Protein AF-A0A919K833-F1 (afdb_monomer_lite)

Structure (mmCIF, N/CA/C/O backbone):
data_AF-A0A919K833-F1
#
_entry.id   AF-A0A919K833-F1
#
loop_
_atom_site.group_PDB
_atom_site.id
_atom_site.type_symbol
_atom_site.label_atom_id
_atom_site.label_alt_id
_atom_site.label_comp_id
_atom_site.label_asym_id
_atom_site.label_entity_id
_atom_site.label_seq_id
_atom_site.pdbx_PDB_ins_code
_atom_site.Cartn_x
_atom_site.Cartn_y
_atom_site.Cartn_z
_atom_site.occupancy
_atom_site.B_iso_or_equiv
_atom_site.auth_seq_id
_atom_site.auth_comp_id
_atom_site.auth_asym_id
_atom_site.auth_atom_id
_atom_site.pdbx_PDB_model_num
ATOM 1 N N . MET A 1 1 ? 24.416 24.584 31.627 1.00 38.19 1 MET A N 1
ATOM 2 C CA . MET A 1 1 ? 24.025 23.591 30.614 1.00 38.19 1 MET A CA 1
ATOM 3 C C . MET A 1 1 ? 23.509 22.408 31.411 1.00 38.19 1 MET A C 1
ATOM 5 O O . MET A 1 1 ? 24.307 21.794 32.102 1.00 38.19 1 MET A O 1
ATOM 9 N N . TYR A 1 2 ? 22.188 22.259 31.513 1.00 37.91 2 TYR A N 1
ATOM 10 C CA . TYR A 1 2 ? 21.591 21.078 32.143 1.00 37.91 2 TYR A CA 1
ATOM 11 C C . TYR A 1 2 ? 21.588 19.979 31.085 1.00 37.91 2 TYR A C 1
ATOM 13 O O . TYR A 1 2 ? 21.189 20.254 29.955 1.00 37.91 2 TYR A O 1
ATOM 21 N N . ASP A 1 3 ? 22.071 18.793 31.435 1.00 44.12 3 ASP A N 1
ATOM 22 C CA . ASP A 1 3 ? 22.009 17.627 30.562 1.00 44.12 3 ASP A CA 1
ATOM 23 C C . ASP A 1 3 ? 20.544 17.162 30.475 1.00 44.12 3 ASP A C 1
ATOM 25 O O . ASP A 1 3 ? 19.846 17.072 31.492 1.00 44.12 3 ASP A O 1
ATOM 29 N N . PHE A 1 4 ? 20.046 16.916 29.261 1.00 47.94 4 PHE A N 1
ATOM 30 C CA . PHE A 1 4 ? 18.661 16.493 29.024 1.00 47.94 4 PHE A CA 1
ATOM 31 C C . PHE A 1 4 ? 18.322 15.159 29.707 1.00 47.94 4 PHE A C 1
ATOM 33 O O . PHE A 1 4 ? 17.145 14.882 29.948 1.00 47.94 4 PHE A O 1
ATOM 40 N N . ILE A 1 5 ? 19.333 14.366 30.074 1.00 48.03 5 ILE A N 1
ATOM 41 C CA . ILE A 1 5 ? 19.187 13.111 30.825 1.00 48.03 5 ILE A CA 1
ATOM 42 C C . ILE A 1 5 ? 18.578 13.349 32.228 1.00 48.03 5 ILE A C 1
ATOM 44 O O . ILE A 1 5 ? 17.865 12.489 32.758 1.00 48.03 5 ILE A O 1
ATOM 48 N N . ASP A 1 6 ? 18.770 14.540 32.803 1.00 47.09 6 ASP A N 1
ATOM 49 C CA . ASP A 1 6 ? 18.279 14.899 34.142 1.00 47.09 6 ASP A CA 1
ATOM 50 C C . ASP A 1 6 ? 16.904 15.602 34.135 1.00 47.09 6 ASP A C 1
ATOM 52 O O . ASP A 1 6 ? 16.300 15.845 35.190 1.00 47.09 6 ASP A O 1
ATOM 56 N N . GLY A 1 7 ? 16.375 15.922 32.949 1.00 54.44 7 GLY A N 1
ATOM 57 C CA . GLY A 1 7 ? 15.096 16.609 32.788 1.00 54.44 7 GLY A CA 1
ATOM 58 C C . GLY A 1 7 ? 13.882 15.712 33.081 1.00 54.44 7 GLY A C 1
ATOM 59 O O . GLY A 1 7 ? 13.899 14.504 32.864 1.00 54.44 7 GLY A O 1
ATOM 60 N N . HIS A 1 8 ? 12.797 16.292 33.596 1.00 54.41 8 HIS A N 1
ATOM 61 C CA . HIS A 1 8 ? 11.538 15.595 33.883 1.00 54.41 8 HIS A CA 1
ATOM 62 C C . HIS A 1 8 ? 10.349 16.558 33.762 1.00 54.41 8 HIS A C 1
ATOM 64 O O . HIS A 1 8 ? 10.527 17.777 33.780 1.00 54.41 8 HIS A O 1
ATOM 70 N N . LYS A 1 9 ? 9.127 16.020 33.642 1.00 47.94 9 LYS A N 1
ATOM 71 C CA . LYS A 1 9 ? 7.898 16.786 33.357 1.00 47.94 9 LYS A CA 1
ATOM 72 C C . LYS A 1 9 ? 7.621 17.958 34.309 1.00 47.94 9 LYS A C 1
ATOM 74 O O . LYS A 1 9 ? 7.001 18.942 33.905 1.00 47.94 9 LYS A O 1
ATOM 79 N N . ASP A 1 10 ? 8.107 17.877 35.546 1.00 55.50 10 ASP A N 1
ATOM 80 C CA . ASP A 1 10 ? 7.917 18.915 36.567 1.00 55.50 10 ASP A CA 1
ATOM 81 C C . ASP A 1 10 ? 8.810 20.149 36.319 1.00 55.50 10 ASP A C 1
ATOM 83 O O . ASP A 1 10 ? 8.545 21.233 36.834 1.00 55.50 10 ASP A O 1
ATOM 87 N N . LEU A 1 11 ? 9.809 20.034 35.433 1.00 58.75 11 LEU A N 1
ATOM 88 C CA . LEU A 1 11 ? 10.688 21.124 34.995 1.00 58.75 11 LEU A CA 1
ATOM 89 C C . LEU A 1 11 ? 10.116 21.929 33.812 1.00 58.75 11 LEU A C 1
ATOM 91 O O . LEU A 1 11 ? 10.854 22.661 33.151 1.00 58.75 11 LEU A O 1
ATOM 95 N N . LYS A 1 12 ? 8.801 21.860 33.550 1.00 52.50 12 LYS A N 1
ATOM 96 C CA . LYS A 1 12 ? 8.117 22.630 32.486 1.00 52.50 12 LYS A CA 1
ATOM 97 C C . LYS A 1 12 ? 8.400 24.133 32.518 1.00 52.50 12 LYS A C 1
ATOM 99 O O . LYS A 1 12 ? 8.458 24.752 31.459 1.00 52.50 12 LYS A O 1
ATOM 104 N N . GLY A 1 13 ? 8.581 24.710 33.707 1.00 51.81 13 GLY A N 1
ATOM 105 C CA . GLY A 1 13 ? 8.915 26.129 33.866 1.00 51.81 13 GLY A CA 1
ATOM 106 C C . GLY A 1 13 ? 10.334 26.494 33.412 1.00 51.81 13 GLY A C 1
ATOM 107 O O . GLY A 1 13 ? 10.583 27.654 33.106 1.00 51.81 13 GLY A O 1
ATOM 108 N N . LEU A 1 14 ? 11.244 25.516 33.344 1.00 56.50 14 LEU A N 1
ATOM 109 C CA . LEU A 1 14 ? 12.660 25.710 33.019 1.00 56.50 14 LEU A CA 1
ATOM 110 C C . LEU A 1 14 ? 13.014 25.215 31.605 1.00 56.50 14 LEU A C 1
ATOM 112 O O . LEU A 1 14 ? 13.749 25.885 30.891 1.00 56.50 14 LEU A O 1
ATOM 116 N N . LEU A 1 15 ? 12.474 24.063 31.193 1.00 52.53 15 LEU A N 1
ATOM 117 C CA . LEU A 1 15 ? 12.744 23.420 29.895 1.00 52.53 15 LEU A CA 1
ATOM 118 C C . LEU A 1 15 ? 11.702 23.775 28.817 1.00 52.53 15 LEU A C 1
ATOM 120 O O . LEU A 1 15 ? 11.816 23.370 27.660 1.00 52.53 15 LEU A O 1
ATOM 124 N N . GLY A 1 16 ? 10.644 24.496 29.196 1.00 61.09 16 GLY A N 1
ATOM 125 C CA . GLY A 1 16 ? 9.470 24.706 28.357 1.00 61.09 16 GLY A CA 1
ATOM 126 C C . GLY A 1 16 ? 8.640 23.429 28.167 1.00 61.09 16 GLY A C 1
ATOM 127 O O . GLY A 1 16 ? 9.069 22.309 28.445 1.00 61.09 16 GLY A O 1
ATOM 128 N N . GLY A 1 17 ? 7.411 23.585 27.663 1.00 53.69 17 GLY A N 1
ATOM 129 C CA . GLY A 1 17 ? 6.477 22.463 27.482 1.00 53.69 17 GLY A CA 1
ATOM 130 C C . GLY A 1 17 ? 6.986 21.350 26.556 1.00 53.69 17 GLY A C 1
ATOM 131 O O . GLY A 1 17 ? 6.626 20.194 26.747 1.00 53.69 17 GLY A O 1
ATOM 132 N N . LYS A 1 18 ? 7.838 21.691 25.580 1.00 53.59 18 LYS A N 1
ATOM 133 C CA . LYS A 1 18 ? 8.425 20.742 24.620 1.00 53.59 18 LYS A CA 1
ATOM 134 C C . LYS A 1 18 ? 9.687 20.069 25.171 1.00 53.59 18 LYS A C 1
ATOM 136 O O . LYS A 1 18 ? 9.792 18.854 25.056 1.00 53.59 18 LYS A O 1
ATOM 141 N N . GLY A 1 19 ? 10.576 20.818 25.832 1.00 53.19 19 GLY A N 1
ATOM 142 C CA . GLY A 1 19 ? 11.793 20.267 26.436 1.00 53.19 19 GLY A CA 1
ATOM 143 C C . GLY A 1 19 ? 11.508 19.346 27.625 1.00 53.19 19 GLY A C 1
ATOM 144 O O . GLY A 1 19 ? 12.177 18.332 27.792 1.00 53.19 19 GLY A O 1
ATOM 145 N N . ALA A 1 20 ? 10.453 19.623 28.399 1.00 57.22 20 ALA A N 1
ATOM 146 C CA . ALA A 1 20 ? 10.030 18.747 29.492 1.00 57.22 20 ALA A CA 1
ATOM 147 C C . ALA A 1 20 ? 9.476 17.395 28.997 1.00 57.22 20 ALA A C 1
ATOM 149 O O . ALA A 1 20 ? 9.795 16.363 29.581 1.00 57.22 20 ALA A O 1
ATOM 150 N N . ASN A 1 21 ? 8.705 17.394 27.901 1.00 56.25 21 ASN A N 1
ATOM 151 C CA . ASN A 1 21 ? 8.229 16.157 27.269 1.00 56.25 21 ASN A CA 1
ATOM 152 C C . ASN A 1 21 ? 9.386 15.375 26.625 1.00 56.25 21 ASN A C 1
ATOM 154 O O . ASN A 1 21 ? 9.427 14.154 26.705 1.00 56.25 21 ASN A O 1
ATOM 158 N N . LEU A 1 22 ? 10.339 16.076 26.006 1.00 58.69 22 LEU A N 1
ATOM 159 C CA . LEU A 1 22 ? 11.500 15.466 25.359 1.00 58.69 22 LEU A CA 1
ATOM 160 C C . LEU A 1 22 ? 12.427 14.779 26.374 1.00 58.69 22 LEU A C 1
ATOM 162 O O . LEU A 1 22 ? 12.845 13.650 26.147 1.00 58.69 22 LEU A O 1
ATOM 166 N N . ALA A 1 23 ? 12.669 15.407 27.526 1.00 56.19 23 ALA A N 1
ATOM 167 C CA . ALA A 1 23 ? 13.440 14.802 28.610 1.00 56.19 23 ALA A CA 1
ATOM 168 C C . ALA A 1 23 ? 12.735 13.587 29.246 1.00 56.19 23 ALA A C 1
ATOM 170 O O . ALA A 1 23 ? 13.380 12.611 29.627 1.00 56.19 23 ALA A O 1
ATOM 171 N N . GLU A 1 24 ? 11.400 13.613 29.316 1.00 57.38 24 GLU A N 1
ATOM 172 C CA . GLU A 1 24 ? 10.598 12.474 29.772 1.00 57.38 24 GLU A CA 1
ATOM 173 C C . GLU A 1 24 ? 10.715 11.281 28.806 1.00 57.38 24 GLU A C 1
ATOM 175 O O . GLU A 1 24 ? 10.934 10.158 29.257 1.00 57.38 24 GLU A O 1
ATOM 180 N N . MET A 1 25 ? 10.701 11.529 27.490 1.00 57.72 25 MET A N 1
ATOM 181 C CA . MET A 1 25 ? 10.927 10.498 26.467 1.00 57.72 25 MET A CA 1
ATOM 182 C C . MET A 1 25 ? 12.334 9.883 26.560 1.00 57.72 25 MET A C 1
ATOM 184 O O . MET A 1 25 ? 12.467 8.659 26.532 1.00 57.72 25 MET A O 1
ATOM 188 N N . THR A 1 26 ? 13.375 10.702 26.745 1.00 55.94 26 THR A N 1
ATOM 189 C CA . THR A 1 26 ? 14.757 10.221 26.930 1.00 55.94 26 THR A CA 1
ATOM 190 C C . THR A 1 26 ? 14.889 9.355 28.189 1.00 55.94 26 THR A C 1
ATOM 192 O O . THR A 1 26 ? 15.519 8.297 28.158 1.00 55.94 26 THR A O 1
ATOM 195 N N . ARG A 1 27 ? 14.227 9.732 29.294 1.00 52.84 27 ARG A N 1
ATOM 196 C CA . ARG A 1 27 ? 14.172 8.926 30.530 1.00 52.84 27 ARG A CA 1
ATOM 197 C C . ARG A 1 27 ? 13.419 7.604 30.379 1.00 52.84 27 ARG A C 1
ATOM 199 O O . ARG A 1 27 ? 13.725 6.657 31.100 1.00 52.84 27 ARG A O 1
ATOM 206 N N . MET A 1 28 ? 12.463 7.524 29.457 1.00 50.41 28 MET A N 1
ATOM 207 C CA . MET A 1 28 ? 11.714 6.300 29.143 1.00 50.41 28 MET A CA 1
ATOM 208 C C . MET A 1 28 ? 12.511 5.310 28.274 1.00 50.41 28 MET A C 1
ATOM 210 O O . MET A 1 28 ? 11.989 4.265 27.890 1.00 50.41 28 MET A O 1
ATOM 214 N N . GLY A 1 29 ? 13.787 5.595 27.981 1.00 46.31 29 GLY A N 1
ATOM 215 C CA . GLY A 1 29 ? 14.649 4.719 27.186 1.00 46.31 29 GLY A CA 1
ATOM 216 C C . GLY A 1 29 ? 14.376 4.794 25.682 1.00 46.31 29 GLY A C 1
ATOM 217 O O . GLY A 1 29 ? 14.851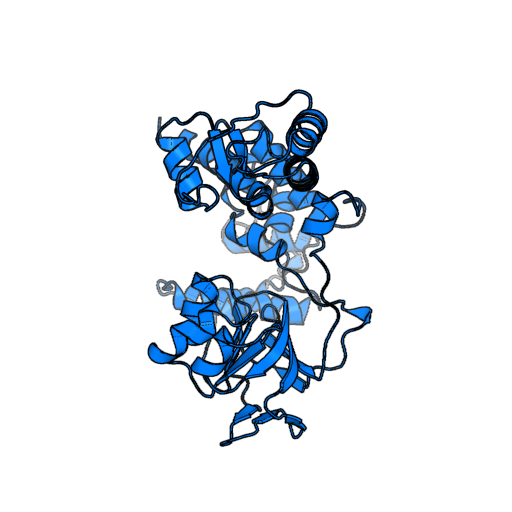 3.941 24.929 1.00 46.31 29 GLY A O 1
ATOM 218 N N . LEU A 1 30 ? 13.622 5.803 25.234 1.00 53.06 30 LEU A N 1
ATOM 219 C CA . LEU A 1 30 ? 13.527 6.146 23.823 1.00 53.06 30 LEU A CA 1
ATOM 220 C C . LEU A 1 30 ? 14.818 6.883 23.447 1.00 53.06 30 LEU A C 1
ATOM 222 O O . LEU A 1 30 ? 15.035 8.020 23.859 1.00 53.06 30 LEU A O 1
ATOM 226 N N . ASP A 1 31 ? 15.678 6.208 22.684 1.00 62.72 31 ASP A N 1
ATOM 227 C CA . ASP A 1 31 ? 16.942 6.733 22.152 1.00 62.72 31 ASP A CA 1
ATOM 228 C C . ASP A 1 31 ? 16.664 7.811 21.087 1.00 62.72 31 ASP A C 1
ATOM 230 O O . ASP A 1 31 ? 16.673 7.565 19.879 1.00 62.72 31 ASP A O 1
ATOM 234 N N . VAL A 1 32 ? 16.264 8.995 21.551 1.00 63.94 32 VAL A N 1
ATOM 235 C CA . VAL A 1 32 ? 15.864 10.130 20.721 1.00 63.94 32 VAL A CA 1
ATOM 236 C C . VAL A 1 32 ? 16.973 11.179 20.782 1.00 63.94 32 VAL A C 1
ATOM 238 O O . VAL A 1 32 ? 17.230 11.718 21.859 1.00 63.94 32 VAL A O 1
ATOM 241 N N . PRO A 1 33 ? 17.603 11.537 19.645 1.00 69.81 33 PRO A N 1
ATOM 242 C CA . PRO A 1 33 ? 18.664 12.541 19.603 1.00 69.81 33 PRO A CA 1
ATOM 243 C C . PRO A 1 33 ? 18.083 13.962 19.689 1.00 69.81 33 PRO A C 1
ATOM 245 O O . PRO A 1 33 ? 18.084 14.725 18.723 1.00 69.81 33 PRO A O 1
ATOM 248 N N . ALA A 1 34 ? 17.564 14.293 20.871 1.00 66.38 34 ALA A N 1
ATOM 249 C CA . ALA A 1 34 ? 16.873 15.529 21.222 1.00 66.38 34 ALA A CA 1
ATOM 250 C C . ALA A 1 34 ? 17.629 16.787 20.772 1.00 66.38 34 ALA A C 1
ATOM 252 O O . ALA A 1 34 ? 17.102 17.591 20.003 1.00 66.38 34 ALA A O 1
ATOM 253 N N . GLU A 1 35 ? 18.890 16.913 21.183 1.00 69.06 35 GLU A N 1
ATOM 254 C CA . GLU A 1 35 ? 19.728 18.076 20.874 1.00 69.06 35 GLU A CA 1
ATOM 255 C C . GLU A 1 35 ? 19.974 18.229 19.369 1.00 69.06 35 GLU A C 1
ATOM 257 O O . GLU A 1 35 ? 19.952 19.336 18.832 1.00 69.06 35 GLU A O 1
ATOM 262 N N . ALA A 1 36 ? 20.146 17.112 18.658 1.00 74.44 36 ALA A N 1
ATOM 263 C CA . ALA A 1 36 ? 20.346 17.135 17.216 1.00 74.44 36 ALA A CA 1
ATOM 264 C C . ALA A 1 36 ? 19.053 17.508 16.469 1.00 74.44 36 ALA A C 1
ATOM 266 O O . ALA A 1 36 ? 19.108 18.210 15.463 1.00 74.44 36 ALA A O 1
ATOM 267 N N . PHE A 1 37 ? 17.879 17.112 16.971 1.00 78.88 37 PHE A N 1
ATOM 268 C CA . PHE A 1 37 ? 16.596 17.561 16.419 1.00 78.88 37 PHE A CA 1
ATOM 269 C C . PHE A 1 37 ? 16.336 19.048 16.671 1.00 78.88 37 PHE A C 1
ATOM 271 O O . PHE A 1 37 ? 15.792 19.731 15.799 1.00 78.88 37 PHE A O 1
ATOM 278 N N . GLU A 1 38 ? 16.718 19.568 17.837 1.00 74.19 38 GLU A N 1
ATOM 279 C CA . GLU A 1 38 ? 16.618 20.999 18.130 1.00 74.19 38 GLU A CA 1
ATOM 280 C C . GLU A 1 38 ? 17.572 21.818 17.251 1.00 74.19 38 GLU A C 1
ATOM 282 O O . GLU A 1 38 ? 17.150 22.820 16.670 1.00 74.19 38 GLU A O 1
ATOM 287 N N . ALA A 1 39 ? 18.811 21.351 17.059 1.00 76.75 39 ALA A N 1
ATOM 288 C CA . ALA A 1 39 ? 19.779 21.975 16.159 1.00 76.75 39 ALA A CA 1
ATOM 289 C C . ALA A 1 39 ? 19.280 22.002 14.704 1.00 76.75 39 ALA A C 1
ATOM 291 O O . ALA A 1 39 ? 19.298 23.053 14.057 1.00 76.75 39 ALA A O 1
ATOM 292 N N . GLU A 1 40 ? 18.756 20.876 14.210 1.00 78.62 40 GLU A N 1
ATOM 293 C CA . GLU A 1 40 ? 18.123 20.815 12.892 1.00 78.62 40 GLU A CA 1
ATOM 294 C C . GLU A 1 40 ? 16.924 21.766 12.811 1.00 78.62 40 GLU A C 1
ATOM 296 O O . GLU A 1 40 ? 16.807 22.519 11.850 1.00 78.62 40 GLU A O 1
ATOM 301 N N . ARG A 1 41 ? 16.061 21.832 13.838 1.00 76.38 41 ARG A N 1
ATOM 302 C CA . ARG A 1 41 ? 14.911 22.755 13.844 1.00 76.38 41 ARG A CA 1
ATOM 303 C C . ARG A 1 41 ? 15.334 24.211 13.742 1.00 76.38 41 ARG A C 1
ATOM 305 O O . ARG A 1 41 ? 14.682 24.974 13.022 1.00 76.38 41 ARG A O 1
ATOM 312 N N . ALA A 1 42 ? 16.371 24.584 14.488 1.00 76.31 42 ALA A N 1
ATOM 313 C CA . ALA A 1 42 ? 16.904 25.937 14.528 1.00 76.31 42 ALA A CA 1
ATOM 314 C C . ALA A 1 42 ? 17.413 26.367 13.144 1.00 76.31 42 ALA A C 1
ATOM 316 O O . ALA A 1 42 ? 17.168 27.499 12.728 1.00 76.31 42 ALA A O 1
ATOM 317 N N . GLY A 1 43 ? 18.006 25.440 12.380 1.00 74.00 43 GLY A N 1
ATOM 318 C CA . GLY A 1 43 ? 18.440 25.674 11.000 1.00 74.00 43 GLY A CA 1
ATOM 319 C C . GLY A 1 43 ? 17.313 26.059 10.029 1.00 74.00 43 GLY A C 1
ATOM 320 O O . GLY A 1 43 ? 17.562 26.734 9.032 1.00 74.00 43 GLY A O 1
ATOM 321 N N . PHE A 1 44 ? 16.058 25.700 10.323 1.00 71.06 44 PHE A N 1
ATOM 322 C CA . PHE A 1 44 ? 14.901 26.052 9.488 1.00 71.06 44 PHE A CA 1
ATOM 323 C C . PHE A 1 44 ? 14.273 27.418 9.841 1.00 71.06 44 PHE A C 1
ATOM 325 O O . PHE A 1 44 ? 13.453 27.923 9.065 1.00 71.06 44 PHE A O 1
ATOM 332 N N . GLY A 1 45 ? 14.692 28.047 10.947 1.00 69.69 45 GLY A N 1
ATOM 333 C CA . GLY A 1 45 ? 14.190 29.334 11.439 1.00 69.69 45 GLY A CA 1
ATOM 334 C C . GLY A 1 45 ? 12.852 29.252 12.194 1.00 69.69 45 GLY A C 1
ATOM 335 O O . GLY A 1 45 ? 12.137 28.247 12.145 1.00 69.69 45 GLY A O 1
ATOM 336 N N . GLU A 1 46 ? 12.496 30.333 12.897 1.00 63.34 46 GLU A N 1
ATOM 337 C CA . GLU A 1 46 ? 11.271 30.436 13.719 1.00 63.34 46 GLU A CA 1
ATOM 338 C C . GLU A 1 46 ? 9.998 30.794 12.926 1.00 63.34 46 GLU A C 1
ATOM 340 O O . GLU A 1 46 ? 8.921 30.930 13.501 1.00 63.34 46 GLU A O 1
ATOM 345 N N . GLY A 1 47 ? 10.100 30.923 11.601 1.00 68.06 47 GLY A N 1
ATOM 346 C CA . GLY A 1 47 ? 8.961 31.225 10.734 1.00 68.06 47 GLY A CA 1
ATOM 347 C C . GLY A 1 47 ? 7.980 30.060 10.574 1.00 68.06 47 GLY A C 1
ATOM 348 O O . GLY A 1 47 ? 8.302 28.896 10.834 1.00 68.06 47 GLY A O 1
ATOM 349 N N . GLU A 1 48 ? 6.777 30.384 10.098 1.00 66.81 48 GLU A N 1
ATOM 350 C CA . GLU A 1 48 ? 5.773 29.394 9.717 1.00 66.81 48 GLU A CA 1
ATOM 351 C C . GLU A 1 48 ? 6.341 28.510 8.597 1.00 66.81 48 GLU A C 1
ATOM 353 O O . GLU A 1 48 ? 6.829 28.994 7.571 1.00 66.81 48 GLU A O 1
ATOM 358 N N . LEU A 1 49 ? 6.367 27.200 8.832 1.00 72.69 49 LEU A N 1
ATOM 359 C CA . LEU A 1 49 ? 6.901 26.255 7.864 1.00 72.69 49 LEU A CA 1
ATOM 360 C C . LEU A 1 49 ? 5.784 25.869 6.903 1.00 72.69 49 LEU A C 1
ATOM 362 O O . LEU A 1 49 ? 4.775 25.297 7.315 1.00 72.69 49 LEU A O 1
ATOM 366 N N . ASP A 1 50 ? 5.987 26.137 5.616 1.00 77.19 50 ASP A N 1
ATOM 367 C CA . ASP A 1 50 ? 5.121 25.582 4.584 1.00 77.19 50 ASP A CA 1
ATOM 368 C C . ASP A 1 50 ? 5.244 24.044 4.522 1.00 77.19 50 ASP A C 1
ATOM 370 O O . ASP A 1 50 ? 6.137 23.418 5.108 1.00 77.19 50 ASP A O 1
ATOM 374 N N . ALA A 1 51 ? 4.333 23.405 3.786 1.00 64.06 51 ALA A N 1
ATOM 375 C CA . ALA A 1 51 ? 4.293 21.951 3.686 1.00 64.06 51 ALA A CA 1
ATOM 376 C C . ALA A 1 51 ? 5.580 21.340 3.093 1.00 64.06 51 ALA A C 1
ATOM 378 O O . ALA A 1 51 ? 5.890 20.187 3.390 1.00 64.06 51 ALA A O 1
ATOM 379 N N . ALA A 1 52 ? 6.322 22.065 2.248 1.00 63.09 52 ALA A N 1
ATOM 380 C CA . ALA A 1 52 ? 7.579 21.578 1.685 1.00 63.09 52 ALA A CA 1
ATOM 381 C C . ALA A 1 52 ? 8.692 21.605 2.737 1.00 63.09 52 ALA A C 1
ATOM 383 O O . ALA A 1 52 ? 9.319 20.575 2.979 1.00 63.09 52 ALA A O 1
ATOM 384 N N . ARG A 1 53 ? 8.846 22.725 3.447 1.00 71.12 53 ARG A N 1
ATOM 385 C CA . ARG A 1 53 ? 9.851 22.888 4.502 1.00 71.12 53 ARG A CA 1
ATOM 386 C C . ARG A 1 53 ? 9.585 21.981 5.703 1.00 71.12 53 ARG A C 1
ATOM 388 O O . ARG A 1 53 ? 10.532 21.438 6.264 1.00 71.12 53 ARG A O 1
ATOM 395 N N . LEU A 1 54 ? 8.319 21.739 6.059 1.00 70.81 54 LEU A N 1
ATOM 396 C CA . LEU A 1 54 ? 7.950 20.734 7.068 1.00 70.81 54 LEU A CA 1
ATOM 397 C C . LEU A 1 54 ? 8.420 19.331 6.677 1.00 70.81 54 LEU A C 1
ATOM 399 O O . LEU A 1 54 ? 8.939 18.594 7.513 1.00 70.81 54 LEU A O 1
ATOM 403 N N . ARG A 1 55 ? 8.255 18.950 5.406 1.00 63.75 55 ARG A N 1
ATOM 404 C CA . ARG A 1 55 ? 8.697 17.637 4.918 1.00 63.75 55 ARG A CA 1
ATOM 405 C C . ARG A 1 55 ? 10.214 17.500 4.926 1.00 63.75 55 ARG A C 1
ATOM 407 O O . ARG A 1 55 ? 10.702 16.419 5.250 1.00 63.75 55 ARG A O 1
ATOM 414 N N . ASP A 1 56 ? 10.939 18.555 4.576 1.00 71.31 56 ASP A N 1
ATOM 415 C CA . ASP A 1 56 ? 12.404 18.556 4.599 1.00 71.31 56 ASP A CA 1
ATOM 416 C C . ASP A 1 56 ? 12.933 18.444 6.032 1.00 71.31 56 ASP A C 1
ATOM 418 O O . ASP A 1 56 ? 13.833 17.650 6.299 1.00 71.31 56 ASP A O 1
ATOM 422 N N . LEU A 1 57 ? 12.297 19.142 6.976 1.00 77.56 57 LEU A N 1
ATOM 423 C CA . LEU A 1 57 ? 12.604 19.025 8.399 1.00 77.56 57 LEU A CA 1
ATOM 424 C C . LEU A 1 57 ? 12.382 17.595 8.918 1.00 77.56 57 LEU A C 1
ATOM 426 O O . LEU A 1 57 ? 13.263 17.029 9.559 1.00 77.56 57 LEU A O 1
ATOM 430 N N . VAL A 1 58 ? 11.235 16.979 8.605 1.00 74.81 58 VAL A N 1
ATOM 431 C CA . VAL A 1 58 ? 10.944 15.588 9.002 1.00 74.81 58 VAL A CA 1
ATOM 432 C C . VAL A 1 58 ? 11.969 14.614 8.414 1.00 74.81 58 VAL A C 1
ATOM 434 O O . VAL A 1 58 ? 12.404 13.695 9.103 1.00 74.81 58 VAL A O 1
ATOM 437 N N . GLN A 1 59 ? 12.396 14.815 7.164 1.00 69.25 59 GLN A N 1
ATOM 438 C CA . GLN A 1 59 ? 13.452 13.998 6.555 1.00 69.25 59 GLN A CA 1
ATOM 439 C C . GLN A 1 59 ? 14.797 14.183 7.257 1.00 69.25 59 GLN A C 1
ATOM 441 O O . GLN A 1 59 ? 15.508 13.200 7.473 1.00 69.25 59 GLN A O 1
ATOM 446 N N . SER A 1 60 ? 15.130 15.415 7.646 1.00 76.94 60 SER A N 1
ATOM 447 C CA . SER A 1 60 ? 16.338 15.672 8.424 1.00 76.94 60 SER A CA 1
ATOM 448 C C . SER A 1 60 ? 16.295 14.935 9.762 1.00 76.94 60 SER A C 1
ATOM 450 O O . SER A 1 60 ? 17.224 14.202 10.096 1.00 76.94 60 SER A O 1
ATOM 452 N N . TYR A 1 61 ? 15.160 14.981 10.466 1.00 79.31 61 TYR A N 1
ATOM 453 C CA . TYR A 1 61 ? 14.964 14.220 11.703 1.00 79.31 61 TYR A CA 1
ATOM 454 C C . TYR A 1 61 ? 15.105 12.714 11.504 1.00 79.31 61 TYR A C 1
ATOM 456 O O . TYR A 1 61 ? 15.781 12.053 12.288 1.00 79.31 61 TYR A O 1
ATOM 464 N N . GLN A 1 62 ? 14.533 12.155 10.437 1.00 73.56 62 GLN A N 1
ATOM 465 C CA . GLN A 1 62 ? 14.697 10.735 10.120 1.00 73.56 62 GLN A CA 1
ATOM 466 C C . GLN A 1 62 ? 16.172 10.367 9.900 1.00 73.56 62 GLN A C 1
ATOM 468 O O . GLN A 1 62 ? 16.629 9.339 10.402 1.00 73.56 62 GLN A O 1
ATOM 473 N N . LYS A 1 63 ? 16.932 11.219 9.201 1.00 75.25 63 LYS A N 1
ATOM 474 C CA . LYS A 1 63 ? 18.364 11.014 8.953 1.00 75.25 63 LYS A CA 1
ATOM 475 C C . LYS A 1 63 ? 19.191 11.121 10.234 1.00 75.25 63 LYS A C 1
ATOM 477 O O . LYS A 1 63 ? 20.059 10.279 10.471 1.00 75.25 63 LYS A O 1
ATOM 482 N N . VAL A 1 64 ? 18.915 12.124 11.065 1.00 79.62 64 VAL A N 1
ATOM 483 C CA . VAL A 1 64 ? 19.572 12.314 12.364 1.00 79.62 64 VAL A CA 1
ATOM 484 C C . VAL A 1 64 ? 19.299 11.123 13.279 1.00 79.62 64 VAL A C 1
ATOM 486 O O . VAL A 1 64 ? 20.237 10.560 13.837 1.00 79.62 64 VAL A O 1
ATOM 489 N N . PHE A 1 65 ? 18.047 10.666 13.354 1.00 77.06 65 PHE A N 1
ATOM 490 C CA . PHE A 1 65 ? 17.670 9.475 14.114 1.00 77.06 65 PHE A CA 1
ATOM 491 C C . PHE A 1 65 ? 18.433 8.235 13.651 1.00 77.06 65 PHE A C 1
ATOM 493 O O . PHE A 1 65 ? 19.004 7.515 14.468 1.00 77.06 65 PHE A O 1
ATOM 500 N N . GLN A 1 66 ? 18.479 7.996 12.338 1.00 72.00 66 GLN A N 1
ATOM 501 C CA . GLN A 1 66 ? 19.174 6.839 11.783 1.00 72.00 66 GLN A CA 1
ATOM 502 C C . GLN A 1 66 ? 20.681 6.888 12.040 1.00 72.00 66 GLN A C 1
ATOM 504 O O . GLN A 1 66 ? 21.288 5.856 12.315 1.00 72.00 66 GLN A O 1
ATOM 509 N N . THR A 1 67 ? 21.277 8.079 11.980 1.00 78.38 67 THR A N 1
ATOM 510 C CA . THR A 1 67 ? 22.706 8.275 12.253 1.00 78.38 67 THR A CA 1
ATOM 511 C C . THR A 1 67 ? 23.031 8.043 13.729 1.00 78.38 67 THR A C 1
ATOM 513 O O . THR A 1 67 ? 24.064 7.458 14.033 1.00 78.38 67 THR A O 1
ATOM 516 N N . HIS A 1 68 ? 22.148 8.469 14.638 1.00 75.12 68 HIS A N 1
ATOM 517 C CA . HIS A 1 68 ? 22.354 8.335 16.079 1.00 75.12 68 HIS A CA 1
ATOM 518 C C . HIS A 1 68 ? 22.129 6.902 16.576 1.00 75.12 68 HIS A C 1
ATOM 520 O O . HIS A 1 68 ? 22.984 6.325 17.238 1.00 75.12 68 HIS A O 1
ATOM 526 N N . THR A 1 69 ? 20.993 6.312 16.207 1.00 68.88 69 THR A N 1
ATOM 527 C CA . THR A 1 69 ? 20.534 5.023 16.749 1.00 68.88 69 THR A CA 1
ATOM 528 C C . THR A 1 69 ? 21.015 3.818 15.934 1.00 68.88 69 THR A C 1
ATOM 530 O O . THR A 1 69 ? 20.880 2.668 16.358 1.00 68.88 69 THR A O 1
ATOM 533 N N . GLY A 1 70 ? 21.499 4.050 14.706 1.00 61.94 70 GLY A N 1
ATOM 534 C CA . GLY A 1 70 ? 21.788 3.001 13.725 1.00 61.94 70 GLY A CA 1
ATOM 535 C C . GLY A 1 70 ? 20.545 2.261 13.209 1.00 61.94 70 GLY A C 1
ATOM 536 O O . GLY A 1 70 ? 20.678 1.261 12.500 1.00 61.94 70 GLY A O 1
ATOM 537 N N . ARG A 1 71 ? 19.332 2.713 13.558 1.00 63.53 71 ARG A N 1
ATOM 538 C CA . ARG A 1 71 ? 18.051 2.070 13.224 1.00 63.53 71 ARG A CA 1
ATOM 539 C C . ARG A 1 71 ? 17.184 2.986 12.355 1.00 63.53 71 ARG A C 1
ATOM 541 O O . ARG A 1 71 ? 17.277 4.206 12.468 1.00 63.53 71 ARG A O 1
ATOM 548 N N . PRO A 1 72 ? 16.321 2.436 11.481 1.00 62.97 72 PRO A N 1
ATOM 549 C CA . PRO A 1 72 ? 15.373 3.256 10.736 1.00 62.97 72 PRO A CA 1
ATOM 550 C C . PRO A 1 72 ? 14.379 3.931 11.688 1.00 62.97 72 PRO A C 1
ATOM 552 O O . PRO A 1 72 ? 14.041 3.377 12.736 1.00 62.97 72 PRO A O 1
ATOM 555 N N . PHE A 1 73 ? 13.887 5.108 11.297 1.00 66.81 73 PHE A N 1
ATOM 556 C CA . PHE A 1 73 ? 12.867 5.826 12.060 1.00 66.81 73 PHE A CA 1
ATOM 557 C C . PHE A 1 73 ? 11.621 4.939 12.261 1.00 66.81 73 PHE A C 1
ATOM 559 O O . PHE A 1 73 ? 11.175 4.300 11.297 1.00 66.81 73 PHE A O 1
ATOM 566 N N . PRO A 1 74 ? 11.059 4.863 13.483 1.00 69.12 74 PRO A N 1
ATOM 567 C CA . PRO A 1 74 ? 9.949 3.965 13.771 1.00 69.12 74 PRO A CA 1
ATOM 568 C C . PRO A 1 74 ? 8.709 4.326 12.948 1.00 69.12 74 PRO A C 1
ATOM 570 O O . PRO A 1 74 ? 8.411 5.493 12.691 1.00 69.12 74 PRO A O 1
ATOM 573 N N . GLN A 1 75 ? 7.970 3.306 12.516 1.00 79.94 75 GLN A N 1
ATOM 574 C CA . GLN A 1 75 ? 6.748 3.501 11.742 1.00 79.94 75 GLN A CA 1
ATOM 575 C C . GLN A 1 75 ? 5.655 4.110 12.629 1.00 79.94 75 GLN A C 1
ATOM 577 O O . GLN A 1 75 ? 5.564 3.795 13.817 1.00 79.94 75 GLN A O 1
ATOM 582 N N . ALA A 1 76 ? 4.783 4.936 12.045 1.00 82.75 76 ALA A N 1
ATOM 583 C CA . ALA A 1 76 ? 3.724 5.643 12.772 1.00 82.75 76 ALA A CA 1
ATOM 584 C C . ALA A 1 76 ? 2.837 4.706 13.610 1.00 82.75 76 ALA A C 1
ATOM 586 O O . ALA A 1 76 ? 2.429 5.064 14.710 1.00 82.75 76 ALA A O 1
ATOM 587 N N . GLN A 1 77 ? 2.593 3.490 13.117 1.00 87.56 77 GLN A N 1
ATOM 588 C CA . GLN A 1 77 ? 1.840 2.446 13.808 1.00 87.56 77 GLN A CA 1
ATOM 589 C C . GLN A 1 77 ? 2.496 2.062 15.136 1.00 87.56 77 GLN A C 1
ATOM 591 O O . GLN A 1 77 ? 1.817 1.990 16.155 1.00 87.56 77 GLN A O 1
ATOM 596 N N . VAL A 1 78 ? 3.815 1.846 15.129 1.00 83.44 78 VAL A N 1
ATOM 597 C CA . VAL A 1 78 ? 4.585 1.457 16.320 1.00 83.44 78 VAL A CA 1
ATOM 598 C C . VAL A 1 78 ? 4.569 2.581 17.346 1.00 83.44 78 VAL A C 1
ATOM 600 O O . VAL A 1 78 ? 4.275 2.329 18.508 1.00 83.44 78 VAL A O 1
ATOM 603 N N . ILE A 1 79 ? 4.809 3.816 16.898 1.00 81.81 79 ILE A N 1
ATOM 604 C CA . ILE A 1 79 ? 4.774 4.999 17.766 1.00 81.81 79 ILE A CA 1
ATOM 605 C C . ILE A 1 79 ? 3.387 5.142 18.405 1.00 81.81 79 ILE A C 1
ATOM 607 O O . ILE A 1 79 ? 3.274 5.327 19.612 1.00 81.81 79 ILE A O 1
ATOM 611 N N . ALA A 1 80 ? 2.319 5.032 17.610 1.00 82.19 80 ALA A N 1
ATOM 612 C CA . ALA A 1 80 ? 0.953 5.158 18.103 1.00 82.19 80 ALA A CA 1
ATOM 613 C C . ALA A 1 80 ? 0.608 4.067 19.131 1.00 82.19 80 ALA A C 1
ATOM 615 O O . ALA A 1 80 ? 0.011 4.376 20.157 1.00 82.19 80 ALA A O 1
ATOM 616 N N . ALA A 1 81 ? 1.020 2.818 18.889 1.00 84.44 81 ALA A N 1
ATOM 617 C CA . ALA A 1 81 ? 0.820 1.719 19.831 1.00 84.44 81 ALA A CA 1
ATOM 618 C C . ALA A 1 81 ? 1.572 1.943 21.154 1.00 84.44 81 ALA A C 1
ATOM 620 O O . ALA A 1 81 ? 0.982 1.790 22.220 1.00 84.44 81 ALA A O 1
ATOM 621 N N . GLN A 1 82 ? 2.833 2.383 21.094 1.00 82.12 82 GLN A N 1
ATOM 622 C CA . GLN A 1 82 ? 3.632 2.692 22.286 1.00 82.12 82 GLN A CA 1
ATOM 623 C C . GLN A 1 82 ? 3.003 3.809 23.126 1.00 82.12 82 GLN A C 1
ATOM 625 O O . GLN A 1 82 ? 2.812 3.641 24.325 1.00 82.12 82 GLN A O 1
ATOM 630 N N . LEU A 1 83 ? 2.577 4.908 22.494 1.00 79.38 83 LEU A N 1
ATOM 631 C CA . LEU A 1 83 ? 1.927 6.018 23.201 1.00 79.38 83 LEU A CA 1
ATOM 632 C C . LEU A 1 83 ? 0.602 5.611 23.871 1.00 79.38 83 LEU A C 1
ATOM 634 O O . LEU A 1 83 ? 0.207 6.219 24.866 1.00 79.38 83 LEU A O 1
ATOM 638 N N . VAL A 1 84 ? -0.097 4.605 23.333 1.00 86.25 84 VAL A N 1
ATOM 639 C CA . VAL A 1 84 ? -1.283 4.015 23.976 1.00 86.25 84 VAL A CA 1
ATOM 640 C C . VAL A 1 84 ? -0.885 3.150 25.168 1.00 86.25 84 VAL A C 1
ATOM 642 O O . VAL A 1 84 ? -1.519 3.246 26.217 1.00 86.25 84 VAL A O 1
ATOM 645 N N . GLU A 1 85 ? 0.143 2.309 25.026 1.00 84.75 85 GLU A N 1
ATOM 646 C CA . GLU A 1 85 ? 0.655 1.455 26.110 1.00 84.75 85 GLU A CA 1
ATOM 647 C C . GLU A 1 85 ? 1.164 2.286 27.298 1.00 84.75 85 GLU A C 1
ATOM 649 O O . GLU A 1 85 ? 0.939 1.923 28.451 1.00 84.75 85 GLU A O 1
ATOM 654 N N . GLU A 1 86 ? 1.767 3.440 27.020 1.00 80.44 86 GLU A N 1
ATOM 655 C CA . GLU A 1 86 ? 2.233 4.414 28.013 1.00 80.44 86 GLU A CA 1
ATOM 656 C C . GLU A 1 86 ? 1.101 5.282 28.597 1.00 80.44 86 GLU A C 1
ATOM 658 O O . GLU A 1 86 ? 1.319 6.039 29.541 1.00 80.44 86 GLU A O 1
ATOM 663 N N . GLY A 1 87 ? -0.118 5.192 28.052 1.00 82.12 87 GLY A N 1
ATOM 664 C CA . GLY A 1 87 ? -1.273 5.971 28.504 1.00 82.12 87 GLY A CA 1
ATOM 665 C C . GLY A 1 87 ? -1.228 7.458 28.129 1.00 82.12 87 GLY A C 1
ATOM 666 O O . GLY A 1 87 ? -1.996 8.247 28.680 1.00 82.12 87 GLY A O 1
ATOM 667 N N . VAL A 1 88 ? -0.354 7.854 27.197 1.00 85.19 88 VAL A N 1
ATOM 668 C CA . VAL A 1 88 ? -0.222 9.241 26.715 1.00 85.19 88 VAL A CA 1
ATOM 669 C C . VAL A 1 88 ? -1.382 9.619 25.794 1.00 85.19 88 VAL A C 1
ATOM 671 O O . VAL A 1 88 ? -1.854 10.756 25.822 1.00 85.19 88 VAL A O 1
ATOM 674 N N . ILE A 1 89 ? -1.846 8.676 24.969 1.00 86.00 89 ILE A N 1
ATOM 675 C CA . ILE A 1 89 ? -2.988 8.864 24.064 1.00 86.00 89 ILE A CA 1
ATOM 676 C C . ILE A 1 89 ? -3.998 7.723 24.197 1.00 86.00 89 ILE A C 1
ATOM 678 O O . ILE A 1 89 ? -3.664 6.611 24.601 1.00 86.00 89 ILE A O 1
ATOM 682 N N . THR A 1 90 ? -5.248 7.988 23.819 1.00 92.31 90 THR A N 1
ATOM 683 C CA . THR A 1 90 ? -6.287 6.953 23.737 1.00 92.31 90 THR A CA 1
ATOM 684 C C . THR A 1 90 ? -6.131 6.110 22.467 1.00 92.31 90 THR A C 1
ATOM 686 O O . THR A 1 90 ? -5.466 6.512 21.509 1.00 92.31 90 THR A O 1
ATOM 689 N N . ARG A 1 91 ? -6.789 4.943 22.422 1.00 91.56 91 ARG A N 1
ATOM 690 C CA . ARG A 1 91 ? -6.836 4.099 21.212 1.00 91.56 91 ARG A CA 1
ATOM 691 C C . ARG A 1 91 ? -7.495 4.809 20.022 1.00 91.56 91 ARG A C 1
ATOM 693 O O . ARG A 1 91 ? -7.024 4.658 18.898 1.00 91.56 91 ARG A O 1
ATOM 700 N N . ASP A 1 92 ? -8.514 5.630 20.274 1.00 92.19 92 ASP A N 1
ATOM 701 C CA . ASP A 1 92 ? -9.164 6.455 19.243 1.00 92.19 92 ASP A CA 1
ATOM 702 C C . ASP A 1 92 ? -8.203 7.502 18.674 1.00 92.19 92 ASP A C 1
ATOM 704 O O . ASP A 1 92 ? -8.099 7.675 17.461 1.00 92.19 92 ASP A O 1
ATOM 708 N N . GLU A 1 93 ? -7.431 8.163 19.539 1.00 88.56 93 GLU A N 1
ATOM 709 C CA . GLU A 1 93 ? -6.430 9.139 19.112 1.00 88.56 93 GLU A CA 1
ATOM 710 C C . GLU A 1 93 ? -5.294 8.480 18.314 1.00 88.56 93 GLU A C 1
ATOM 712 O O . GLU A 1 93 ? -4.853 9.020 17.297 1.00 88.56 93 GLU A O 1
ATOM 717 N N . ALA A 1 94 ? -4.856 7.283 18.712 1.00 88.81 94 ALA A N 1
ATOM 718 C CA . ALA A 1 94 ? -3.902 6.489 17.941 1.00 88.81 94 ALA A CA 1
ATOM 719 C C . ALA A 1 94 ? -4.432 6.156 16.538 1.00 88.81 94 ALA A C 1
ATOM 721 O O . ALA A 1 94 ? -3.711 6.322 15.549 1.00 88.81 94 ALA A O 1
ATOM 722 N N . LEU A 1 95 ? -5.705 5.759 16.440 1.00 91.12 95 LEU A N 1
ATOM 723 C CA . LEU A 1 95 ? -6.373 5.480 15.172 1.00 91.12 95 LEU A CA 1
ATOM 724 C C . LEU A 1 95 ? -6.444 6.737 14.285 1.00 91.12 95 LEU A C 1
ATOM 726 O O . LEU A 1 95 ? -6.141 6.672 13.093 1.00 91.12 95 LEU A O 1
ATOM 730 N N . ARG A 1 96 ? -6.739 7.914 14.854 1.00 88.12 96 ARG A N 1
ATOM 731 C CA . ARG A 1 96 ? -6.735 9.188 14.109 1.00 88.12 96 ARG A CA 1
ATOM 732 C C . ARG A 1 96 ? -5.360 9.548 13.545 1.00 88.12 96 ARG A C 1
ATOM 734 O O . ARG A 1 96 ? -5.290 10.061 12.425 1.00 88.12 96 ARG A O 1
ATOM 741 N N . ARG A 1 97 ? -4.273 9.246 14.262 1.00 85.62 97 ARG A N 1
ATOM 742 C CA . ARG A 1 97 ? -2.895 9.598 13.866 1.00 85.62 97 ARG A CA 1
ATOM 743 C C . ARG A 1 97 ? -2.296 8.715 12.772 1.00 85.62 97 ARG A C 1
ATOM 745 O O . ARG A 1 97 ? -1.406 9.176 12.060 1.00 85.62 97 ARG A O 1
ATOM 752 N N . VAL A 1 98 ? -2.763 7.477 12.620 1.00 88.44 98 VAL A N 1
ATOM 753 C CA . VAL A 1 98 ? -2.253 6.540 11.605 1.00 88.44 98 VAL A CA 1
ATOM 754 C C . VAL A 1 98 ? -3.135 6.573 10.367 1.00 88.44 98 VAL A C 1
ATOM 756 O O . VAL A 1 98 ? -4.327 6.313 10.441 1.00 88.44 98 VAL A O 1
ATOM 759 N N . THR A 1 99 ? -2.549 6.852 9.206 1.00 86.19 99 THR A N 1
ATOM 760 C CA . THR A 1 99 ? -3.291 6.958 7.945 1.00 86.19 99 THR A CA 1
ATOM 761 C C . THR A 1 99 ? -3.369 5.659 7.148 1.00 86.19 99 THR A C 1
ATOM 763 O O . THR A 1 99 ? -2.453 4.838 7.170 1.00 86.19 99 THR A O 1
ATOM 766 N N . GLY A 1 100 ? -4.437 5.504 6.362 1.00 82.25 100 GLY A N 1
ATOM 767 C CA . GLY A 1 100 ? -4.595 4.429 5.387 1.00 82.25 100 GLY A CA 1
ATOM 768 C C . GLY A 1 100 ? -3.503 4.426 4.325 1.00 82.25 100 GLY A C 1
ATOM 769 O O . GLY A 1 100 ? -3.077 3.357 3.908 1.00 82.25 100 GLY A O 1
ATOM 770 N N . GLU A 1 101 ? -2.971 5.593 3.953 1.00 80.25 101 GLU A N 1
ATOM 771 C CA . GLU A 1 101 ? -1.809 5.684 3.062 1.00 80.25 101 GLU A CA 1
ATOM 772 C C . GLU A 1 101 ? -0.554 5.078 3.710 1.00 80.25 101 GLU A C 1
ATOM 774 O O . GLU A 1 101 ? 0.138 4.275 3.086 1.00 80.25 101 GLU A O 1
ATOM 779 N N . GLN A 1 102 ? -0.295 5.383 4.986 1.00 83.75 102 GLN A N 1
ATOM 780 C CA . GLN A 1 102 ? 0.812 4.775 5.731 1.00 83.75 102 GLN A CA 1
ATOM 781 C C . GLN A 1 102 ? 0.641 3.257 5.879 1.00 83.75 102 GLN A C 1
ATOM 783 O O . GLN A 1 102 ? 1.632 2.535 5.818 1.00 83.75 102 GLN A O 1
ATOM 788 N N . LEU A 1 103 ? -0.585 2.749 6.057 1.00 87.25 103 LEU A N 1
ATOM 789 C CA . LEU A 1 103 ? -0.833 1.303 6.059 1.00 87.25 103 LEU A CA 1
ATOM 790 C C . LEU A 1 103 ? -0.626 0.692 4.665 1.00 87.25 103 LEU A C 1
ATOM 792 O O . LEU A 1 103 ? 0.042 -0.333 4.549 1.00 87.25 103 LEU A O 1
ATOM 796 N N . ALA A 1 104 ? -1.133 1.334 3.610 1.00 83.00 104 ALA A N 1
ATOM 797 C CA . ALA A 1 104 ? -0.981 0.878 2.230 1.00 83.00 104 ALA A CA 1
ATOM 798 C C . ALA A 1 104 ? 0.497 0.746 1.836 1.00 83.00 104 ALA A C 1
ATOM 800 O O . ALA A 1 104 ? 0.886 -0.247 1.224 1.00 83.00 104 ALA A O 1
ATOM 801 N N . GLN A 1 105 ? 1.340 1.694 2.257 1.00 80.50 105 GLN A N 1
ATOM 802 C CA . GLN A 1 105 ? 2.788 1.634 2.041 1.00 80.50 105 GLN A CA 1
ATOM 803 C C . GLN A 1 105 ? 3.428 0.391 2.674 1.00 80.50 105 GLN A C 1
ATOM 805 O O . GLN A 1 105 ? 4.308 -0.214 2.068 1.00 80.50 105 GLN A O 1
ATOM 810 N N . LEU A 1 106 ? 2.961 -0.040 3.851 1.00 85.44 106 LEU A N 1
ATOM 811 C CA . LEU A 1 106 ? 3.451 -1.261 4.500 1.00 85.44 106 LEU A CA 1
ATOM 812 C C . LEU A 1 106 ? 2.968 -2.545 3.823 1.00 85.44 106 LEU A C 1
ATOM 814 O O . LEU A 1 106 ? 3.513 -3.615 4.096 1.00 85.44 106 LEU A O 1
ATOM 818 N N . MET A 1 107 ? 1.940 -2.469 2.979 1.00 85.75 107 MET A N 1
ATOM 819 C CA . MET A 1 107 ? 1.413 -3.609 2.230 1.00 85.75 107 MET A CA 1
ATOM 820 C C . MET A 1 107 ? 2.109 -3.813 0.880 1.00 85.75 107 MET A C 1
ATOM 822 O O . MET A 1 107 ? 1.928 -4.860 0.259 1.00 85.75 107 MET A O 1
ATOM 826 N N . LEU A 1 108 ? 2.911 -2.846 0.421 1.00 83.00 108 LEU A N 1
ATOM 827 C CA . LEU A 1 108 ? 3.617 -2.952 -0.853 1.00 83.00 108 LEU A CA 1
ATOM 828 C C . LEU A 1 108 ? 4.667 -4.076 -0.819 1.00 83.00 108 LEU A C 1
ATOM 830 O O . LEU A 1 108 ? 5.352 -4.242 0.194 1.00 83.00 108 LEU A O 1
ATOM 834 N N . PRO A 1 109 ? 4.823 -4.844 -1.914 1.00 83.44 109 PRO A N 1
ATOM 835 C CA . PRO A 1 109 ? 5.868 -5.857 -2.018 1.00 83.44 109 PRO A CA 1
ATOM 836 C C . PRO A 1 109 ? 7.267 -5.264 -1.823 1.00 83.44 109 PRO A C 1
ATOM 838 O O . PRO A 1 109 ? 7.531 -4.129 -2.227 1.00 83.44 109 PRO A O 1
ATOM 841 N N . SER A 1 110 ? 8.171 -6.058 -1.250 1.00 82.69 110 SER A N 1
ATOM 842 C CA . SER A 1 110 ? 9.566 -5.680 -1.008 1.00 82.69 110 SER A CA 1
ATOM 843 C C . SER A 1 110 ? 10.516 -6.764 -1.511 1.00 82.69 110 SER A C 1
ATOM 845 O O . SER A 1 110 ? 10.134 -7.931 -1.631 1.00 82.69 110 SER A O 1
ATOM 847 N N . PHE A 1 111 ? 11.769 -6.404 -1.785 1.00 83.81 111 PHE A N 1
ATOM 848 C CA . PHE A 1 111 ? 12.785 -7.400 -2.119 1.00 83.81 111 PHE A CA 1
ATOM 849 C C . PHE A 1 111 ? 13.125 -8.296 -0.931 1.00 83.81 111 PHE A C 1
ATOM 851 O O . PHE A 1 111 ? 13.001 -7.905 0.233 1.00 83.81 111 PHE A O 1
ATOM 858 N N . ASP A 1 112 ? 13.554 -9.515 -1.240 1.00 78.94 112 ASP A N 1
ATOM 859 C CA . ASP A 1 112 ? 14.108 -10.427 -0.254 1.00 78.94 112 ASP A CA 1
ATOM 860 C C . ASP A 1 112 ? 15.510 -9.973 0.172 1.00 78.94 112 ASP A C 1
ATOM 862 O O . ASP A 1 112 ? 16.491 -10.199 -0.539 1.00 78.94 112 ASP A O 1
ATOM 866 N N . GLU A 1 113 ? 15.612 -9.339 1.342 1.00 69.75 113 GLU A N 1
ATOM 867 C CA . GLU A 1 113 ? 16.859 -8.761 1.871 1.00 69.75 113 GLU A CA 1
ATOM 868 C C . GLU A 1 113 ? 18.026 -9.765 1.912 1.00 69.75 113 GLU A C 1
ATOM 870 O O . GLU A 1 113 ? 19.175 -9.370 1.738 1.00 69.75 113 GLU A O 1
ATOM 875 N N . GLN A 1 114 ? 17.748 -11.063 2.088 1.00 71.62 114 GLN A N 1
ATOM 876 C CA . GLN A 1 114 ? 18.775 -12.115 2.125 1.00 71.62 114 GLN A CA 1
ATOM 877 C C . GLN A 1 114 ? 19.333 -12.477 0.742 1.00 71.62 114 GLN A C 1
ATOM 879 O O . GLN A 1 114 ? 20.470 -12.928 0.639 1.00 71.62 114 GLN A O 1
ATOM 884 N N . ALA A 1 115 ? 18.537 -12.290 -0.311 1.00 72.62 115 ALA A N 1
ATOM 885 C CA . ALA A 1 115 ? 18.893 -12.614 -1.690 1.00 72.62 115 ALA A CA 1
ATOM 886 C C . ALA A 1 115 ? 19.255 -11.363 -2.511 1.00 72.62 115 ALA A C 1
ATOM 888 O O . ALA A 1 115 ? 19.432 -11.448 -3.726 1.00 72.62 115 ALA A O 1
ATOM 889 N N . THR A 1 116 ? 19.330 -10.194 -1.867 1.00 76.81 116 THR A N 1
ATOM 890 C CA . THR A 1 116 ? 19.527 -8.916 -2.553 1.00 76.81 116 THR A CA 1
ATOM 891 C C . THR A 1 116 ? 21.022 -8.669 -2.815 1.00 76.81 116 THR A C 1
ATOM 893 O O . THR A 1 116 ? 21.792 -8.555 -1.859 1.00 76.81 116 THR A O 1
ATOM 896 N N . PRO A 1 117 ? 21.461 -8.562 -4.086 1.00 83.50 117 PRO A N 1
ATOM 897 C CA . PRO A 1 117 ? 22.836 -8.197 -4.418 1.00 83.50 117 PRO A CA 1
ATOM 898 C C . PRO A 1 117 ? 23.127 -6.731 -4.043 1.00 83.50 117 PRO A C 1
ATOM 900 O O . PRO A 1 117 ? 22.196 -5.959 -3.797 1.00 83.50 117 PRO A O 1
ATOM 903 N N . PRO A 1 118 ? 24.403 -6.299 -4.015 1.00 85.19 118 PRO A N 1
ATOM 904 C CA . PRO A 1 118 ? 24.716 -4.881 -3.867 1.00 85.19 118 PRO A CA 1
ATOM 905 C C . PRO A 1 118 ? 24.029 -4.064 -4.979 1.00 85.19 118 PRO A C 1
ATOM 907 O O . PRO A 1 118 ? 24.013 -4.500 -6.135 1.00 85.19 118 PRO A O 1
ATOM 910 N N . PRO A 1 119 ? 23.432 -2.902 -4.653 1.00 89.81 119 PRO A N 1
ATOM 911 C CA . PRO A 1 119 ? 22.769 -2.076 -5.651 1.00 89.81 119 PRO A CA 1
ATOM 912 C C . PRO A 1 119 ? 23.786 -1.540 -6.664 1.00 89.81 119 PRO A C 1
ATOM 914 O O . PRO A 1 119 ? 24.887 -1.142 -6.291 1.00 89.81 119 PRO A O 1
ATOM 917 N N . LEU A 1 120 ? 23.391 -1.493 -7.939 1.00 89.50 120 LEU A N 1
ATOM 918 C CA . LEU A 1 120 ? 24.150 -0.835 -9.004 1.00 89.50 120 LEU A CA 1
ATOM 919 C C . LEU A 1 120 ? 24.284 0.659 -8.726 1.00 89.50 120 LEU A C 1
ATOM 921 O O . LEU A 1 120 ? 25.342 1.244 -8.908 1.00 89.50 120 LEU A O 1
ATOM 925 N N . THR A 1 121 ? 23.183 1.280 -8.309 1.00 91.38 121 THR A N 1
ATOM 926 C CA . THR A 1 121 ? 23.145 2.696 -7.971 1.00 91.38 121 THR A CA 1
ATOM 927 C C . THR A 1 121 ? 21.987 2.993 -7.026 1.00 91.38 121 THR A C 1
ATOM 929 O O . THR A 1 121 ? 21.122 2.146 -6.768 1.00 91.38 121 THR A O 1
ATOM 932 N N . THR A 1 122 ? 21.968 4.216 -6.515 1.00 90.12 122 THR A N 1
ATOM 933 C CA . THR A 1 122 ? 20.901 4.749 -5.677 1.00 90.12 122 THR A CA 1
ATOM 934 C C . THR A 1 122 ? 20.425 6.076 -6.242 1.00 90.12 122 THR A C 1
ATOM 936 O O . THR A 1 122 ? 21.238 6.950 -6.528 1.00 90.12 122 THR A O 1
ATOM 939 N N . GLY A 1 123 ? 19.115 6.225 -6.372 1.00 90.69 123 GLY A N 1
ATOM 940 C CA . GLY A 1 123 ? 18.452 7.480 -6.682 1.00 90.69 123 GLY A CA 1
ATOM 941 C C . GLY A 1 123 ? 17.521 7.913 -5.554 1.00 90.69 123 GLY A C 1
ATOM 942 O O . GLY A 1 123 ? 17.522 7.389 -4.439 1.00 90.69 123 GLY A O 1
ATOM 943 N N . VAL A 1 124 ? 16.683 8.883 -5.871 1.00 89.44 124 VAL A N 1
ATOM 944 C CA . VAL A 1 124 ? 15.639 9.406 -5.005 1.00 89.44 124 VAL A CA 1
ATOM 945 C C . VAL A 1 124 ? 14.460 8.419 -4.958 1.00 89.44 124 VAL A C 1
ATOM 947 O O . VAL A 1 124 ? 13.851 8.163 -6.002 1.00 89.44 124 VAL A O 1
ATOM 950 N N . PRO A 1 125 ? 14.068 7.905 -3.772 1.00 88.31 125 PRO A N 1
ATOM 951 C CA . PRO A 1 125 ? 12.854 7.104 -3.618 1.00 88.31 125 PRO A CA 1
ATOM 952 C C . PRO A 1 125 ? 11.628 7.990 -3.863 1.00 88.31 125 PRO A C 1
ATOM 954 O O . PRO A 1 125 ? 11.260 8.824 -3.027 1.00 88.31 125 PRO A O 1
ATOM 957 N N . ALA A 1 126 ? 11.039 7.872 -5.052 1.00 87.12 126 ALA A N 1
ATOM 958 C CA . ALA A 1 126 ? 9.962 8.745 -5.501 1.00 87.12 126 ALA A CA 1
ATOM 959 C C . ALA A 1 126 ? 8.583 8.159 -5.180 1.00 87.12 126 ALA A C 1
ATOM 961 O O . ALA A 1 126 ? 7.709 8.873 -4.668 1.00 87.12 126 ALA A O 1
ATOM 962 N N . SER A 1 127 ? 8.410 6.864 -5.445 1.00 86.94 127 SER A N 1
ATOM 963 C CA . SER A 1 127 ? 7.189 6.116 -5.157 1.00 86.94 127 SER A CA 1
ATOM 964 C C . SER A 1 127 ? 7.543 4.705 -4.672 1.00 86.94 127 SER A C 1
ATOM 966 O O . SER A 1 127 ? 8.291 4.017 -5.370 1.00 86.94 127 SER A O 1
ATOM 968 N N . PRO A 1 128 ? 7.051 4.283 -3.493 1.00 85.69 128 PRO A N 1
ATOM 969 C CA . PRO A 1 128 ? 7.466 3.046 -2.835 1.00 85.69 128 PRO A CA 1
ATOM 970 C C . PRO A 1 128 ? 7.032 1.782 -3.589 1.00 85.69 128 PRO A C 1
ATOM 972 O O . PRO A 1 128 ? 6.099 1.809 -4.387 1.00 85.69 128 PRO A O 1
ATOM 975 N N . GLY A 1 129 ? 7.695 0.663 -3.287 1.00 86.19 129 GLY A N 1
ATOM 976 C CA . GLY A 1 129 ? 7.409 -0.661 -3.847 1.00 86.19 129 GLY A CA 1
ATOM 977 C C . GLY A 1 129 ? 8.654 -1.346 -4.409 1.00 86.19 129 GLY A C 1
ATOM 978 O O . GLY A 1 129 ? 9.724 -0.744 -4.492 1.00 86.19 129 GLY A O 1
ATOM 979 N N . ALA A 1 130 ? 8.508 -2.607 -4.803 1.00 90.62 130 ALA A N 1
ATOM 980 C CA . ALA A 1 130 ? 9.525 -3.371 -5.519 1.00 90.62 130 ALA A CA 1
ATOM 981 C C . ALA A 1 130 ? 9.001 -3.726 -6.912 1.00 90.62 130 ALA A C 1
ATOM 983 O O . ALA A 1 130 ? 7.896 -4.252 -7.046 1.00 90.62 130 ALA A O 1
ATOM 984 N N . ALA A 1 131 ? 9.779 -3.424 -7.949 1.00 91.94 131 ALA A N 1
ATOM 985 C CA . ALA A 1 131 ? 9.446 -3.776 -9.325 1.00 91.94 131 ALA A CA 1
ATOM 986 C C . ALA A 1 131 ? 10.628 -4.471 -10.000 1.00 91.94 131 ALA A C 1
ATOM 988 O O . ALA A 1 131 ? 11.776 -4.071 -9.821 1.00 91.94 131 ALA A O 1
ATOM 989 N N . VAL A 1 132 ? 10.324 -5.501 -10.784 1.00 93.31 132 VAL A N 1
ATOM 990 C CA . VAL A 1 132 ? 11.283 -6.263 -11.588 1.00 93.31 132 VAL A CA 1
ATOM 991 C C . VAL A 1 132 ? 10.757 -6.292 -13.007 1.00 93.31 132 VAL A C 1
ATOM 993 O O . VAL A 1 132 ? 9.561 -6.510 -13.204 1.00 93.31 132 VAL A O 1
ATOM 996 N N . GLY A 1 133 ? 11.628 -6.075 -13.983 1.00 93.50 133 GLY A N 1
ATOM 997 C CA . GLY A 1 133 ? 11.225 -6.151 -15.375 1.00 93.50 133 GLY A CA 1
ATOM 998 C C . GLY A 1 133 ? 12.344 -5.859 -16.359 1.00 93.50 133 GLY A C 1
ATOM 999 O O . GLY A 1 133 ? 13.420 -5.387 -15.988 1.00 93.50 133 GLY A O 1
ATOM 1000 N N . ALA A 1 134 ? 12.060 -6.143 -17.625 1.00 94.12 134 ALA A N 1
ATOM 1001 C CA . ALA A 1 134 ? 12.941 -5.835 -18.739 1.00 94.12 134 ALA A CA 1
ATOM 1002 C C . ALA A 1 134 ? 13.014 -4.318 -18.981 1.00 94.12 134 ALA A C 1
ATOM 1004 O O . ALA A 1 134 ? 12.005 -3.612 -18.927 1.00 94.12 134 ALA A O 1
ATOM 1005 N N . VAL A 1 135 ? 14.208 -3.804 -19.259 1.00 93.56 135 VAL A N 1
ATOM 1006 C CA . VAL A 1 135 ? 14.432 -2.385 -19.544 1.00 93.56 135 VAL A CA 1
ATOM 1007 C C . VAL A 1 135 ? 13.794 -2.005 -20.876 1.00 93.56 135 VAL A C 1
ATOM 1009 O O . VAL A 1 135 ? 14.067 -2.624 -21.907 1.00 93.56 135 VAL A O 1
ATOM 1012 N N . VAL A 1 136 ? 13.004 -0.931 -20.860 1.00 93.44 136 VAL A N 1
ATOM 1013 C CA . VAL A 1 136 ? 12.488 -0.263 -22.060 1.00 93.44 136 VAL A CA 1
ATOM 1014 C C . VAL A 1 136 ? 12.809 1.229 -22.002 1.00 93.44 136 VAL A C 1
ATOM 1016 O O . VAL A 1 136 ? 12.646 1.870 -20.965 1.00 93.44 136 VAL A O 1
ATOM 1019 N N . PHE A 1 137 ? 13.283 1.787 -23.117 1.00 91.25 137 PHE A N 1
ATOM 1020 C CA . PHE A 1 137 ? 13.641 3.212 -23.225 1.00 91.25 137 PHE A CA 1
ATOM 1021 C C . PHE A 1 137 ? 12.558 4.057 -23.906 1.00 91.25 137 PHE A C 1
ATOM 1023 O O . PHE A 1 137 ? 12.520 5.281 -23.742 1.00 91.25 137 PHE A O 1
ATOM 1030 N N . ASP A 1 138 ? 11.686 3.397 -24.667 1.00 88.81 138 ASP A N 1
ATOM 1031 C CA . ASP A 1 138 ? 10.574 4.010 -25.381 1.00 88.81 138 ASP A CA 1
ATOM 1032 C C . ASP A 1 138 ? 9.252 3.710 -24.667 1.00 88.81 138 ASP A C 1
ATOM 1034 O O . ASP A 1 138 ? 8.957 2.564 -24.316 1.00 88.81 138 ASP A O 1
ATOM 1038 N N . SER A 1 139 ? 8.449 4.754 -24.470 1.00 87.44 139 SER A N 1
ATOM 1039 C CA . SER A 1 139 ? 7.127 4.656 -23.861 1.00 87.44 139 SER A CA 1
ATOM 1040 C C . SER A 1 139 ? 6.168 3.833 -24.726 1.00 87.44 139 SER A C 1
ATOM 1042 O O . SER A 1 139 ? 5.389 3.048 -24.188 1.00 87.44 139 SER A O 1
ATOM 1044 N N . ALA A 1 140 ? 6.270 3.924 -26.058 1.00 87.44 140 ALA A N 1
ATOM 1045 C CA . ALA A 1 140 ? 5.398 3.182 -26.970 1.00 87.44 140 ALA A CA 1
ATOM 1046 C C . ALA A 1 140 ? 5.652 1.663 -26.952 1.00 87.44 140 ALA A C 1
ATOM 1048 O O . ALA A 1 140 ? 4.748 0.882 -27.249 1.00 87.44 140 ALA A O 1
ATOM 1049 N N . ALA A 1 141 ? 6.858 1.234 -26.568 1.00 85.50 141 ALA A N 1
ATOM 1050 C CA . ALA A 1 141 ? 7.215 -0.179 -26.476 1.00 85.50 141 ALA A CA 1
ATOM 1051 C C . ALA A 1 141 ? 6.665 -0.856 -25.208 1.00 85.50 141 ALA A C 1
ATOM 1053 O O . ALA A 1 141 ? 6.450 -2.067 -25.207 1.00 85.50 141 ALA A O 1
ATOM 1054 N N . ALA A 1 142 ? 6.413 -0.097 -24.135 1.00 85.38 142 ALA A N 1
ATOM 1055 C CA . ALA A 1 142 ? 6.008 -0.665 -22.851 1.00 85.38 142 ALA A CA 1
ATOM 1056 C C . ALA A 1 142 ? 4.623 -1.353 -22.880 1.00 85.38 142 ALA A C 1
ATOM 1058 O O . ALA A 1 142 ? 4.524 -2.466 -22.366 1.00 85.38 142 ALA A O 1
ATOM 1059 N N . PRO A 1 143 ? 3.567 -0.792 -23.510 1.00 85.94 143 PRO A N 1
ATOM 1060 C CA . PRO A 1 143 ? 2.268 -1.464 -23.621 1.00 85.94 143 PRO A CA 1
ATOM 1061 C C . PRO A 1 143 ? 2.274 -2.719 -24.503 1.00 85.94 143 PRO A C 1
ATOM 1063 O O . PRO A 1 143 ? 1.380 -3.550 -24.380 1.00 85.94 143 PRO A O 1
ATOM 1066 N N . ALA A 1 144 ? 3.246 -2.845 -25.412 1.00 85.00 144 ALA A N 1
ATOM 1067 C CA . ALA A 1 144 ? 3.364 -3.984 -26.322 1.00 85.00 144 ALA A CA 1
ATOM 1068 C C . ALA A 1 144 ? 4.136 -5.170 -25.711 1.00 85.00 144 ALA A C 1
ATOM 1070 O O . ALA A 1 144 ? 4.188 -6.242 -26.314 1.00 85.00 144 ALA A O 1
ATOM 1071 N N . ALA A 1 145 ? 4.750 -4.989 -24.540 1.00 85.06 145 ALA A N 1
ATOM 1072 C CA . ALA A 1 145 ? 5.532 -6.024 -23.884 1.00 85.06 145 ALA A CA 1
ATOM 1073 C C . ALA A 1 145 ? 4.633 -7.085 -23.228 1.00 85.06 145 ALA A C 1
ATOM 1075 O O . ALA A 1 145 ? 3.644 -6.773 -22.568 1.00 85.06 145 ALA A O 1
ATOM 1076 N N . THR A 1 146 ? 5.004 -8.356 -23.385 1.00 84.00 146 THR A N 1
ATOM 1077 C CA . THR A 1 146 ? 4.318 -9.492 -22.745 1.00 84.00 146 THR A CA 1
ATOM 1078 C C . THR A 1 146 ? 4.790 -9.748 -21.318 1.00 84.00 146 THR A C 1
ATOM 1080 O O . THR A 1 146 ? 4.079 -10.369 -20.533 1.00 84.00 146 THR A O 1
ATOM 1083 N N . GLU A 1 147 ? 5.994 -9.289 -20.984 1.00 88.31 147 GLU A N 1
ATOM 1084 C CA . GLU A 1 147 ? 6.605 -9.431 -19.665 1.00 88.31 147 GLU A CA 1
ATOM 1085 C C . GLU A 1 147 ? 6.612 -8.089 -18.918 1.00 88.31 147 GLU A C 1
ATOM 1087 O O . GLU A 1 147 ? 6.507 -7.034 -19.550 1.00 88.31 147 GLU A O 1
ATOM 1092 N N . PRO A 1 148 ? 6.746 -8.088 -17.578 1.00 92.00 148 PRO A N 1
ATOM 1093 C CA . PRO A 1 148 ? 6.902 -6.858 -16.813 1.00 92.00 148 PRO A CA 1
ATOM 1094 C C . PRO A 1 148 ? 8.096 -6.041 -17.317 1.00 92.00 148 PRO A C 1
ATOM 1096 O O . PRO A 1 148 ? 9.193 -6.574 -17.486 1.00 92.00 148 PRO A O 1
ATOM 1099 N N . VAL A 1 149 ? 7.898 -4.738 -17.511 1.00 95.12 149 VAL A N 1
ATOM 1100 C CA . VAL A 1 149 ? 8.945 -3.823 -17.991 1.00 95.12 149 VAL A CA 1
ATOM 1101 C C . VAL A 1 149 ? 9.224 -2.697 -17.008 1.00 95.12 149 VAL A C 1
ATOM 1103 O O . VAL A 1 149 ? 8.335 -2.251 -16.278 1.00 95.12 149 VAL A O 1
ATOM 1106 N N . ILE A 1 150 ? 10.465 -2.214 -17.017 1.00 95.25 150 ILE A N 1
ATOM 1107 C CA . ILE A 1 150 ? 10.897 -1.014 -16.305 1.00 95.25 150 ILE A CA 1
ATOM 1108 C C . ILE A 1 150 ? 11.179 0.079 -17.331 1.00 95.25 150 ILE A C 1
ATOM 1110 O O . ILE A 1 150 ? 12.083 -0.049 -18.159 1.00 95.25 150 ILE A O 1
ATOM 1114 N N . LEU A 1 151 ? 10.404 1.163 -17.265 1.00 94.62 151 LEU A N 1
ATOM 1115 C CA . LEU A 1 151 ? 10.581 2.316 -18.141 1.00 94.62 151 LEU A CA 1
ATOM 1116 C C . LEU A 1 151 ? 11.761 3.154 -17.645 1.00 94.62 151 LEU A C 1
ATOM 1118 O O . LEU A 1 151 ? 11.690 3.764 -16.576 1.00 94.62 151 LEU A O 1
ATOM 1122 N N . VAL A 1 152 ? 12.836 3.191 -18.431 1.00 94.25 152 VAL A N 1
ATOM 1123 C CA . VAL A 1 152 ? 14.063 3.931 -18.127 1.00 94.25 152 VAL A CA 1
ATOM 1124 C C . VAL A 1 152 ? 14.138 5.171 -19.012 1.00 94.25 152 VAL A C 1
ATOM 1126 O O . VAL A 1 152 ? 14.240 5.074 -20.234 1.00 94.25 152 VAL A O 1
ATOM 1129 N N . ARG A 1 153 ? 14.086 6.360 -18.408 1.00 92.56 153 ARG A N 1
ATOM 1130 C CA . ARG A 1 153 ? 14.041 7.646 -19.131 1.00 92.56 153 ARG A CA 1
ATOM 1131 C C . ARG A 1 153 ? 15.008 8.656 -18.530 1.00 92.56 153 ARG A C 1
ATOM 1133 O O . ARG A 1 153 ? 15.362 8.575 -17.359 1.00 92.56 153 ARG A O 1
ATOM 1140 N N . ARG A 1 154 ? 15.467 9.637 -19.314 1.00 90.62 154 ARG A N 1
ATOM 1141 C CA . ARG A 1 154 ? 16.290 10.725 -18.746 1.00 90.62 154 ARG A CA 1
ATOM 1142 C C . ARG A 1 154 ? 15.439 11.566 -17.811 1.00 90.62 154 ARG A C 1
ATOM 1144 O O . ARG A 1 154 ? 15.760 11.713 -16.637 1.00 90.62 154 ARG A O 1
ATOM 1151 N N . GLU A 1 155 ? 14.330 12.032 -18.355 1.00 89.81 155 GLU A N 1
ATOM 1152 C CA . GLU A 1 155 ? 13.226 12.710 -17.693 1.00 89.81 155 GLU A CA 1
ATOM 1153 C C . GLU A 1 155 ? 11.949 12.214 -18.382 1.00 89.81 155 GLU A C 1
ATOM 1155 O O . GLU A 1 155 ? 12.006 11.798 -19.542 1.00 89.81 155 GLU A O 1
ATOM 1160 N N . THR A 1 156 ? 10.822 12.208 -17.673 1.00 90.88 156 THR A N 1
ATOM 1161 C CA . THR A 1 156 ? 9.525 11.868 -18.277 1.00 90.88 156 THR A CA 1
ATOM 1162 C C . THR A 1 156 ? 8.757 13.133 -18.612 1.00 90.88 156 THR A C 1
ATOM 1164 O O . THR A 1 156 ? 8.902 14.156 -17.939 1.00 90.88 156 THR A O 1
ATOM 1167 N N . ASN A 1 157 ? 7.906 13.041 -19.624 1.00 90.75 157 ASN A N 1
ATOM 1168 C CA . ASN A 1 157 ? 6.973 14.089 -20.016 1.00 90.75 157 ASN A CA 1
ATOM 1169 C C . ASN A 1 157 ? 5.542 13.513 -20.139 1.00 90.75 157 ASN A C 1
ATOM 1171 O O . ASN A 1 157 ? 5.359 12.304 -19.976 1.00 90.75 157 ASN A O 1
ATOM 1175 N N . PRO A 1 158 ? 4.517 14.344 -20.397 1.00 87.94 158 PRO A N 1
ATOM 1176 C CA . PRO A 1 158 ? 3.142 13.862 -20.541 1.00 87.94 158 PRO A CA 1
ATOM 1177 C C . PRO A 1 158 ? 2.938 12.826 -21.658 1.00 87.94 158 PRO A C 1
ATOM 1179 O O . PRO A 1 158 ? 2.080 11.957 -21.517 1.00 87.94 158 PRO A O 1
ATOM 1182 N N . ASP A 1 159 ? 3.739 12.865 -22.726 1.00 88.44 159 ASP A N 1
ATOM 1183 C CA . ASP A 1 159 ? 3.656 11.897 -23.831 1.00 88.44 159 ASP A CA 1
ATOM 1184 C C . ASP A 1 159 ? 4.117 10.495 -23.402 1.00 88.44 159 ASP A C 1
ATOM 1186 O O . ASP A 1 159 ? 3.690 9.492 -23.971 1.00 88.44 159 ASP A O 1
ATOM 1190 N N . ASP A 1 160 ? 4.938 10.404 -22.350 1.00 90.50 160 ASP A N 1
ATOM 1191 C CA . ASP A 1 160 ? 5.398 9.135 -21.790 1.00 90.50 160 ASP A CA 1
ATOM 1192 C C . ASP A 1 160 ? 4.309 8.412 -20.963 1.00 90.50 160 ASP A C 1
ATOM 1194 O O . ASP A 1 160 ? 4.511 7.259 -20.572 1.00 90.50 160 ASP A O 1
ATOM 1198 N N . LEU A 1 161 ? 3.154 9.043 -20.711 1.00 87.69 161 LEU A N 1
ATOM 1199 C CA . LEU A 1 161 ? 2.102 8.530 -19.826 1.00 87.69 161 LEU A CA 1
ATOM 1200 C C . LEU A 1 161 ? 1.613 7.104 -20.164 1.00 87.69 161 LEU A C 1
ATOM 1202 O O . LEU A 1 161 ? 1.502 6.306 -19.229 1.00 87.69 161 LEU A O 1
ATOM 1206 N N . PRO A 1 162 ? 1.351 6.722 -21.432 1.00 87.81 162 PRO A N 1
ATOM 1207 C CA . PRO A 1 162 ? 0.908 5.363 -21.755 1.00 87.81 162 PRO A CA 1
ATOM 1208 C C . PRO A 1 162 ? 1.908 4.292 -21.303 1.00 87.81 162 PRO A C 1
ATOM 1210 O O . PRO A 1 162 ? 1.520 3.291 -20.698 1.00 87.81 162 PRO A O 1
ATOM 1213 N N . GLY A 1 163 ? 3.204 4.527 -21.519 1.00 88.25 163 GLY A N 1
ATOM 1214 C CA . GLY A 1 163 ? 4.256 3.623 -21.072 1.00 88.25 163 GLY A CA 1
ATOM 1215 C C . GLY A 1 163 ? 4.454 3.631 -19.560 1.00 88.25 163 GLY A C 1
ATOM 1216 O O . GLY A 1 163 ? 4.707 2.578 -18.981 1.00 88.25 163 GLY A O 1
ATOM 1217 N N . MET A 1 164 ? 4.263 4.773 -18.890 1.00 91.12 164 MET A N 1
ATOM 1218 C CA . MET A 1 164 ? 4.295 4.840 -17.422 1.00 91.12 164 MET A CA 1
ATOM 1219 C C . MET A 1 164 ? 3.170 4.013 -16.779 1.00 91.12 164 MET A C 1
ATOM 1221 O O . MET A 1 164 ? 3.391 3.376 -15.752 1.00 91.12 164 MET A O 1
ATOM 1225 N N . ILE A 1 165 ? 1.979 4.000 -17.389 1.00 84.12 165 ILE A N 1
ATOM 1226 C CA . ILE A 1 165 ? 0.836 3.196 -16.929 1.00 84.12 165 ILE A CA 1
ATOM 1227 C C . ILE A 1 165 ? 1.112 1.698 -17.115 1.00 84.12 165 ILE A C 1
ATOM 1229 O O . ILE A 1 165 ? 0.794 0.900 -16.223 1.00 84.12 165 ILE A O 1
ATOM 1233 N N . ALA A 1 166 ? 1.697 1.323 -18.257 1.00 87.56 166 ALA A N 1
ATOM 1234 C CA . ALA A 1 166 ? 1.993 -0.063 -18.611 1.00 87.56 166 ALA A CA 1
ATOM 1235 C C . ALA A 1 166 ? 3.179 -0.654 -17.829 1.00 87.56 166 ALA A C 1
ATOM 1237 O O . ALA A 1 166 ? 3.180 -1.846 -17.525 1.00 87.56 166 ALA A O 1
ATOM 1238 N N . ALA A 1 167 ? 4.174 0.162 -17.479 1.00 92.50 167 ALA A N 1
ATOM 1239 C CA . ALA A 1 167 ? 5.377 -0.304 -16.804 1.00 92.50 167 ALA A CA 1
ATOM 1240 C C . ALA A 1 167 ? 5.104 -0.810 -15.377 1.00 92.50 167 ALA A C 1
ATOM 1242 O O . ALA A 1 167 ? 4.289 -0.264 -14.629 1.00 92.50 167 ALA A O 1
ATOM 1243 N N . ALA A 1 168 ? 5.851 -1.836 -14.965 1.00 90.88 168 ALA A N 1
ATOM 1244 C CA . ALA A 1 168 ? 5.861 -2.312 -13.584 1.00 90.88 168 ALA A CA 1
ATOM 1245 C C . ALA A 1 168 ? 6.533 -1.295 -12.647 1.00 90.88 168 ALA A C 1
ATOM 1247 O O . ALA A 1 168 ? 6.158 -1.171 -11.480 1.00 90.88 168 ALA A O 1
ATOM 1248 N N . GLY A 1 169 ? 7.499 -0.539 -13.172 1.00 93.81 169 GLY A N 1
ATOM 1249 C CA . GLY A 1 169 ? 8.171 0.532 -12.456 1.00 93.81 169 GLY A CA 1
ATOM 1250 C C . GLY A 1 169 ? 8.900 1.501 -13.383 1.00 93.81 169 GLY A C 1
ATOM 1251 O O . GLY A 1 169 ? 9.058 1.248 -14.578 1.00 93.81 169 GLY A O 1
ATOM 1252 N N . ILE A 1 170 ? 9.312 2.639 -12.828 1.00 95.62 170 ILE A N 1
ATOM 1253 C CA . ILE A 1 170 ? 9.866 3.769 -13.582 1.00 95.62 170 ILE A CA 1
ATOM 1254 C C . ILE A 1 170 ? 11.201 4.181 -12.964 1.00 95.62 170 ILE A C 1
ATOM 1256 O O . ILE A 1 170 ? 11.282 4.439 -11.761 1.00 95.62 170 ILE A O 1
ATOM 1260 N N . LEU A 1 171 ? 12.236 4.280 -13.795 1.00 94.94 171 LEU A N 1
ATOM 1261 C CA . LEU A 1 171 ? 13.564 4.742 -13.411 1.00 94.94 171 LEU A CA 1
ATOM 1262 C C . LEU A 1 171 ? 13.926 5.984 -14.225 1.00 94.94 171 LEU A C 1
ATOM 1264 O O . LEU A 1 171 ? 13.919 5.937 -15.457 1.00 94.94 171 LEU A O 1
ATOM 1268 N N . THR A 1 172 ? 14.283 7.081 -13.555 1.00 94.38 172 THR A N 1
ATOM 1269 C CA . THR A 1 172 ? 14.798 8.268 -14.246 1.00 94.38 172 THR A CA 1
ATOM 1270 C C . THR A 1 172 ? 16.213 8.649 -13.840 1.00 94.38 172 THR A C 1
ATOM 1272 O O . THR A 1 172 ? 16.581 8.587 -12.667 1.00 94.38 172 THR A O 1
ATOM 1275 N N . ALA A 1 173 ? 17.007 9.082 -14.823 1.00 91.62 173 ALA A N 1
ATOM 1276 C CA . ALA A 1 173 ? 18.357 9.596 -14.583 1.00 91.62 173 ALA A CA 1
ATOM 1277 C C . ALA A 1 173 ? 18.333 10.946 -13.855 1.00 91.62 173 ALA A C 1
ATOM 1279 O O . ALA A 1 173 ? 19.181 11.223 -13.017 1.00 91.62 173 ALA A O 1
ATOM 1280 N N . ARG A 1 174 ? 17.343 11.792 -14.163 1.00 89.44 174 ARG A N 1
ATOM 1281 C CA . ARG A 1 174 ? 17.151 13.106 -13.545 1.00 89.44 174 ARG A CA 1
ATOM 1282 C C . ARG A 1 174 ? 15.775 13.231 -12.909 1.00 89.44 174 ARG A C 1
ATOM 1284 O O . ARG A 1 174 ? 14.841 12.495 -13.231 1.00 89.44 174 ARG A O 1
ATOM 1291 N N . GLY A 1 175 ? 15.658 14.206 -12.017 1.00 84.50 175 GLY A N 1
ATOM 1292 C CA . GLY A 1 175 ? 14.410 14.568 -11.356 1.00 84.50 175 GLY A CA 1
ATOM 1293 C C . GLY A 1 175 ? 14.404 14.230 -9.868 1.00 84.50 175 GLY A C 1
ATOM 1294 O O . GLY A 1 175 ? 14.948 13.223 -9.433 1.00 84.50 175 GLY A O 1
ATOM 1295 N N . GLY A 1 176 ? 13.770 15.097 -9.080 1.00 84.62 176 GLY A N 1
ATOM 1296 C CA . GLY A 1 176 ? 13.577 14.893 -7.643 1.00 84.62 176 GLY A CA 1
ATOM 1297 C C . GLY A 1 176 ? 12.220 14.270 -7.302 1.00 84.62 176 GLY A C 1
ATOM 1298 O O . GLY A 1 176 ? 11.457 13.863 -8.181 1.00 84.62 176 GLY A O 1
ATOM 1299 N N . LYS A 1 177 ? 11.869 14.281 -6.008 1.00 77.50 177 LYS A N 1
ATOM 1300 C CA . LYS A 1 177 ? 10.580 13.777 -5.479 1.00 77.50 177 LYS A CA 1
ATOM 1301 C C . LYS A 1 177 ? 9.340 14.509 -6.017 1.00 77.50 177 LYS A C 1
ATOM 1303 O O . LYS A 1 177 ? 8.232 14.019 -5.832 1.00 77.50 177 LYS A O 1
ATOM 1308 N N . THR A 1 178 ? 9.519 15.674 -6.637 1.00 83.19 178 THR A N 1
ATOM 1309 C CA . THR A 1 178 ? 8.464 16.511 -7.238 1.00 83.19 178 THR A CA 1
ATOM 1310 C C . THR A 1 178 ? 8.515 16.531 -8.766 1.00 83.19 178 THR A C 1
ATOM 1312 O O . THR A 1 178 ? 7.771 17.277 -9.396 1.00 83.19 178 THR A O 1
ATOM 1315 N N . SER A 1 179 ? 9.395 15.732 -9.375 1.00 87.06 179 SER A N 1
ATOM 1316 C CA . SER A 1 179 ? 9.448 15.586 -10.831 1.00 87.06 179 SER A CA 1
ATOM 1317 C C . SER A 1 179 ? 8.147 15.002 -11.382 1.00 87.06 179 SER A C 1
ATOM 1319 O O . SER A 1 179 ? 7.412 14.321 -10.664 1.00 87.06 179 SER A O 1
ATOM 1321 N N . HIS A 1 180 ? 7.895 15.215 -12.676 1.00 89.62 180 HIS A N 1
ATOM 1322 C CA . HIS A 1 180 ? 6.757 14.618 -13.380 1.00 89.62 180 HIS A CA 1
ATOM 1323 C C . HIS A 1 180 ? 6.663 13.103 -13.118 1.00 89.62 180 HIS A C 1
ATOM 1325 O O . HIS A 1 180 ? 5.624 12.619 -12.675 1.00 89.62 180 HIS A O 1
ATOM 1331 N N . ALA A 1 181 ? 7.783 12.381 -13.257 1.00 87.56 181 ALA A N 1
ATOM 1332 C CA . ALA A 1 181 ? 7.862 10.950 -12.956 1.00 87.56 181 ALA A CA 1
ATOM 1333 C C . ALA A 1 181 ? 7.383 10.630 -11.534 1.00 87.56 181 ALA A C 1
ATOM 1335 O O . ALA A 1 181 ? 6.528 9.768 -11.356 1.00 87.56 181 ALA A O 1
ATOM 1336 N N . ALA A 1 182 ? 7.892 11.352 -10.533 1.00 85.88 182 ALA A N 1
ATOM 1337 C CA . ALA A 1 182 ? 7.583 11.097 -9.132 1.00 85.88 182 ALA A CA 1
ATOM 1338 C C . ALA A 1 182 ? 6.108 11.351 -8.792 1.00 85.88 182 ALA A C 1
ATOM 1340 O O . ALA A 1 182 ? 5.484 10.547 -8.097 1.00 85.88 182 ALA A O 1
ATOM 1341 N N . VAL A 1 183 ? 5.548 12.457 -9.288 1.00 82.00 183 VAL A N 1
ATOM 1342 C CA . VAL A 1 183 ? 4.157 12.847 -9.024 1.00 82.00 183 VAL A CA 1
ATOM 1343 C C . VAL A 1 183 ? 3.194 11.862 -9.675 1.00 82.00 183 VAL A C 1
ATOM 1345 O O . VAL A 1 183 ? 2.305 11.337 -9.003 1.00 82.00 183 VAL A O 1
ATOM 1348 N N . VAL A 1 184 ? 3.394 11.570 -10.962 1.00 83.44 184 VAL A N 1
ATOM 1349 C CA . VAL A 1 184 ? 2.499 10.683 -11.708 1.00 83.44 184 VAL A CA 1
ATOM 1350 C C . VAL A 1 184 ? 2.626 9.259 -11.170 1.00 83.44 184 VAL A C 1
ATOM 1352 O O . VAL A 1 184 ? 1.603 8.660 -10.854 1.00 83.44 184 VAL A O 1
ATOM 1355 N N . ALA A 1 185 ? 3.845 8.736 -10.968 1.00 85.94 185 ALA A N 1
ATOM 1356 C CA . ALA A 1 185 ? 4.055 7.379 -10.452 1.00 85.94 185 ALA A CA 1
ATOM 1357 C C . ALA A 1 185 ? 3.397 7.157 -9.087 1.00 85.94 185 ALA A C 1
ATOM 1359 O O . ALA A 1 185 ? 2.763 6.123 -8.880 1.00 85.94 185 ALA A O 1
ATOM 1360 N N . ARG A 1 186 ? 3.486 8.139 -8.179 1.00 80.25 186 ARG A N 1
ATOM 1361 C CA . ARG A 1 186 ? 2.809 8.073 -6.879 1.00 80.25 186 ARG A CA 1
ATOM 1362 C C . ARG A 1 186 ? 1.290 8.067 -7.032 1.00 80.25 186 ARG A C 1
ATOM 1364 O O . ARG A 1 186 ? 0.630 7.262 -6.384 1.00 80.25 186 ARG A O 1
ATOM 1371 N N . GLY A 1 187 ? 0.749 8.913 -7.911 1.00 67.94 187 GLY A N 1
ATOM 1372 C CA . GLY A 1 187 ? -0.689 8.973 -8.188 1.00 67.94 187 GLY A CA 1
ATOM 1373 C C . GLY A 1 187 ? -1.267 7.652 -8.708 1.00 67.94 187 GLY A C 1
ATOM 1374 O O . GLY A 1 187 ? -2.391 7.301 -8.362 1.00 67.94 187 GLY A O 1
ATOM 1375 N N . MET A 1 188 ? -0.488 6.889 -9.481 1.00 79.19 188 MET A N 1
ATOM 1376 C CA . MET A 1 188 ? -0.890 5.571 -9.994 1.00 79.19 188 MET A CA 1
ATOM 1377 C C . MET A 1 188 ? -0.375 4.378 -9.172 1.00 79.19 188 MET A C 1
ATOM 1379 O O . MET A 1 188 ? -0.610 3.233 -9.554 1.00 79.19 188 MET A O 1
ATOM 1383 N N . GLY A 1 189 ? 0.336 4.612 -8.064 1.00 75.38 189 GLY A N 1
ATOM 1384 C CA . GLY A 1 189 ? 0.890 3.547 -7.221 1.00 75.38 189 GLY A CA 1
ATOM 1385 C C . GLY A 1 189 ? 1.945 2.673 -7.913 1.00 75.38 189 GLY A C 1
ATOM 1386 O O . GLY A 1 189 ? 2.053 1.488 -7.606 1.00 75.38 189 GLY A O 1
ATOM 1387 N N . ARG A 1 190 ? 2.708 3.228 -8.864 1.00 86.12 190 ARG A N 1
ATOM 1388 C CA . ARG A 1 190 ? 3.824 2.533 -9.526 1.00 86.12 190 ARG A CA 1
ATOM 1389 C C . ARG A 1 190 ? 5.128 2.781 -8.785 1.00 86.12 190 ARG A C 1
ATOM 1391 O O . ARG A 1 190 ? 5.399 3.911 -8.379 1.00 86.12 190 ARG A O 1
ATOM 1398 N N . THR A 1 191 ? 5.949 1.742 -8.656 1.00 90.88 191 THR A N 1
ATOM 1399 C CA . THR A 1 191 ? 7.292 1.842 -8.074 1.00 90.88 191 THR A CA 1
ATOM 1400 C C . THR A 1 191 ? 8.139 2.799 -8.904 1.00 90.88 191 THR A C 1
ATOM 1402 O O . THR A 1 191 ? 8.233 2.643 -10.123 1.00 90.88 191 THR A O 1
ATOM 1405 N N . CYS A 1 192 ? 8.765 3.789 -8.268 1.00 93.31 192 CYS A N 1
ATOM 1406 C CA . CYS A 1 192 ? 9.551 4.778 -8.993 1.00 93.31 192 CYS A CA 1
ATOM 1407 C C . CYS A 1 192 ? 10.794 5.231 -8.229 1.00 93.31 192 CYS A C 1
ATOM 1409 O O . CYS A 1 192 ? 10.724 5.599 -7.052 1.00 93.31 192 CYS A O 1
ATOM 1411 N N . VAL A 1 193 ? 11.916 5.247 -8.947 1.00 94.75 193 VAL A N 1
ATOM 1412 C CA . VAL A 1 193 ? 13.196 5.804 -8.508 1.00 94.75 193 VAL A CA 1
ATOM 1413 C C . VAL A 1 193 ? 13.571 6.919 -9.479 1.00 94.75 193 VAL A C 1
ATOM 1415 O O . VAL A 1 193 ? 13.725 6.676 -10.675 1.00 94.75 193 VAL A O 1
ATOM 1418 N N . CYS A 1 194 ? 13.709 8.142 -8.975 1.00 93.25 194 CYS A N 1
ATOM 1419 C CA . CYS A 1 194 ? 14.075 9.301 -9.791 1.00 93.25 194 CYS A CA 1
ATOM 1420 C C . CYS A 1 194 ? 15.502 9.755 -9.500 1.00 93.25 194 CYS A C 1
ATOM 1422 O O . CYS A 1 194 ? 16.014 9.495 -8.417 1.00 93.25 194 CYS A O 1
ATOM 1424 N N . GLY A 1 195 ? 16.131 10.484 -10.419 1.00 89.75 195 GLY A N 1
ATOM 1425 C CA . GLY A 1 195 ? 17.404 11.156 -10.135 1.00 89.75 195 GLY A CA 1
ATOM 1426 C C . GLY A 1 195 ? 18.526 10.190 -9.754 1.00 89.75 195 GLY A C 1
ATOM 1427 O O . GLY A 1 195 ? 19.250 10.428 -8.793 1.00 89.75 195 GLY A O 1
ATOM 1428 N N . ALA A 1 196 ? 18.616 9.052 -10.440 1.00 87.88 196 ALA A N 1
ATOM 1429 C CA . ALA A 1 196 ? 19.750 8.155 -10.291 1.00 87.88 196 ALA A CA 1
ATOM 1430 C C . ALA A 1 196 ? 20.923 8.707 -11.121 1.00 87.88 196 ALA A C 1
ATOM 1432 O O . ALA A 1 196 ? 21.069 8.372 -12.294 1.00 87.88 196 ALA A O 1
ATOM 1433 N N . ASP A 1 197 ? 21.743 9.570 -10.513 1.00 77.75 197 ASP A N 1
ATOM 1434 C CA . ASP A 1 197 ? 22.760 10.385 -11.206 1.00 77.75 197 ASP A CA 1
ATOM 1435 C C . ASP A 1 197 ? 23.812 9.570 -11.981 1.00 77.75 197 ASP A C 1
ATOM 1437 O O . ASP A 1 197 ? 24.430 10.074 -12.915 1.00 77.75 197 ASP A O 1
ATOM 1441 N N . GLN A 1 198 ? 24.011 8.299 -11.622 1.00 84.19 198 GLN A N 1
ATOM 1442 C CA . GLN A 1 198 ? 24.931 7.384 -12.309 1.00 84.19 198 GLN A CA 1
ATOM 1443 C C . GLN A 1 198 ? 24.285 6.637 -13.488 1.00 84.19 198 GLN A C 1
ATOM 1445 O O . GLN A 1 198 ? 24.894 5.709 -14.025 1.00 84.19 198 GLN A O 1
ATOM 1450 N N . VAL A 1 199 ? 23.046 6.986 -13.852 1.00 86.44 199 VAL A N 1
ATOM 1451 C CA . VAL A 1 199 ? 22.332 6.447 -15.012 1.00 86.44 199 VAL A CA 1
ATOM 1452 C C . VAL A 1 199 ? 22.534 7.385 -16.197 1.00 86.44 199 VAL A C 1
ATOM 1454 O O . VAL A 1 199 ? 21.949 8.463 -16.283 1.00 86.44 199 VAL A O 1
ATOM 1457 N N . GLU A 1 200 ? 23.325 6.945 -17.164 1.00 85.12 200 GLU A N 1
ATOM 1458 C CA . GLU A 1 200 ? 23.536 7.643 -18.427 1.00 85.12 200 GLU A CA 1
ATOM 1459 C C . GLU A 1 200 ? 22.766 6.934 -19.535 1.00 85.12 200 GLU A C 1
ATOM 1461 O O . GLU A 1 200 ? 23.006 5.766 -19.830 1.00 85.12 200 GLU A O 1
ATOM 1466 N N . ILE A 1 201 ? 21.821 7.629 -20.163 1.00 85.06 201 ILE A N 1
ATOM 1467 C CA . ILE A 1 201 ? 20.975 7.048 -21.212 1.00 85.06 201 ILE A CA 1
ATOM 1468 C C . ILE A 1 201 ? 21.489 7.517 -22.571 1.00 85.06 201 ILE A C 1
ATOM 1470 O O . ILE A 1 201 ? 21.467 8.716 -22.866 1.00 85.06 201 ILE A O 1
ATOM 1474 N N . GLY A 1 202 ? 21.954 6.561 -23.376 1.00 80.19 202 GLY A N 1
ATOM 1475 C CA . GLY A 1 202 ? 22.252 6.738 -24.795 1.00 80.19 202 GLY A CA 1
ATOM 1476 C C . GLY A 1 202 ? 21.053 6.381 -25.677 1.00 80.19 202 GLY A C 1
ATOM 1477 O O . GLY A 1 202 ? 19.945 6.196 -25.183 1.00 80.19 202 GLY A O 1
ATOM 1478 N N . THR A 1 203 ? 21.277 6.276 -26.988 1.00 70.38 203 THR A N 1
ATOM 1479 C CA . THR A 1 203 ? 20.208 6.021 -27.970 1.00 70.38 203 THR A CA 1
ATOM 1480 C C . THR A 1 203 ? 19.585 4.628 -27.820 1.00 70.38 203 THR A C 1
ATOM 1482 O O . THR A 1 203 ? 18.367 4.524 -27.763 1.00 70.38 203 THR A O 1
ATOM 1485 N N . ASP A 1 204 ? 20.413 3.584 -27.659 1.00 73.25 204 ASP A N 1
ATOM 1486 C CA . ASP A 1 204 ? 19.964 2.173 -27.634 1.00 73.25 204 ASP A CA 1
ATOM 1487 C C . ASP A 1 204 ? 20.432 1.393 -26.387 1.00 73.25 204 ASP A C 1
ATOM 1489 O O . ASP A 1 204 ? 20.234 0.182 -26.261 1.00 73.25 204 ASP A O 1
ATOM 1493 N N . SER A 1 205 ? 21.125 2.061 -25.466 1.00 84.88 205 SER A N 1
ATOM 1494 C CA . SER A 1 205 ? 21.628 1.455 -24.230 1.00 84.88 205 SER A CA 1
ATOM 1495 C C . SER A 1 205 ? 21.745 2.496 -23.130 1.00 84.88 205 SER A C 1
ATOM 1497 O O . SER A 1 205 ? 22.057 3.654 -23.419 1.00 84.88 205 SER A O 1
ATOM 1499 N N . CYS A 1 206 ? 21.593 2.074 -21.879 1.00 86.38 206 CYS A N 1
ATOM 1500 C CA . CYS A 1 206 ? 21.943 2.890 -20.725 1.00 86.38 206 CYS A CA 1
ATOM 1501 C C . CYS A 1 206 ? 23.151 2.308 -19.993 1.00 86.38 206 CYS A C 1
ATOM 1503 O O . CYS A 1 206 ? 23.389 1.102 -20.001 1.00 86.38 206 CYS A O 1
ATOM 1505 N N . THR A 1 207 ? 23.932 3.178 -19.374 1.00 86.44 207 THR A N 1
ATOM 1506 C CA . THR A 1 207 ? 25.021 2.802 -18.482 1.00 86.44 207 THR A CA 1
ATOM 1507 C C . THR A 1 207 ? 24.600 3.159 -17.067 1.00 86.44 207 THR A C 1
ATOM 1509 O O . THR A 1 207 ? 24.237 4.301 -16.811 1.00 86.44 207 THR A O 1
ATOM 1512 N N . VAL A 1 208 ? 24.640 2.197 -16.149 1.00 85.31 208 VAL A N 1
ATOM 1513 C CA . VAL A 1 208 ? 24.335 2.394 -14.728 1.00 85.31 208 VAL A CA 1
ATOM 1514 C C . VAL A 1 208 ? 25.586 2.066 -13.929 1.00 85.31 208 VAL A C 1
ATOM 1516 O O . VAL A 1 208 ? 25.990 0.908 -13.879 1.00 85.31 208 VAL A O 1
ATOM 1519 N N . ALA A 1 209 ? 26.229 3.082 -13.349 1.00 78.75 209 ALA A N 1
ATOM 1520 C CA . ALA A 1 209 ? 27.460 2.918 -12.563 1.00 78.75 209 ALA A CA 1
ATOM 1521 C C . ALA A 1 209 ? 28.560 2.103 -13.288 1.00 78.75 209 ALA A C 1
ATOM 1523 O O . ALA A 1 209 ? 29.244 1.273 -12.695 1.00 78.75 209 ALA A O 1
ATOM 1524 N N . GLY A 1 210 ? 28.705 2.310 -14.603 1.00 77.19 210 GLY A N 1
ATOM 1525 C CA . GLY A 1 210 ? 29.662 1.590 -15.454 1.00 77.19 210 GLY A CA 1
ATOM 1526 C C . GLY A 1 210 ? 29.155 0.267 -16.048 1.00 77.19 210 GLY A C 1
ATOM 1527 O O . GLY A 1 210 ? 29.803 -0.277 -16.941 1.00 77.19 210 GLY A O 1
ATOM 1528 N N . HIS A 1 211 ? 27.982 -0.229 -15.640 1.00 82.88 211 HIS A N 1
ATOM 1529 C CA . HIS A 1 211 ? 27.341 -1.400 -16.243 1.00 82.88 211 HIS A CA 1
ATOM 1530 C C . HIS A 1 211 ? 26.473 -0.998 -17.433 1.00 82.88 211 HIS A C 1
ATOM 1532 O O . HIS A 1 211 ? 25.530 -0.226 -17.284 1.00 82.88 211 HIS A O 1
ATOM 1538 N N . ARG A 1 212 ? 26.764 -1.542 -18.618 1.00 88.25 212 ARG A N 1
ATOM 1539 C CA . ARG A 1 212 ? 25.974 -1.283 -19.825 1.00 88.25 212 ARG A CA 1
ATOM 1540 C C . ARG A 1 212 ? 24.772 -2.225 -19.892 1.00 88.25 212 ARG A C 1
ATOM 1542 O O . ARG A 1 212 ? 24.959 -3.430 -20.019 1.00 88.25 212 ARG A O 1
ATOM 1549 N N . LEU A 1 213 ? 23.576 -1.653 -19.867 1.00 88.06 213 LEU A N 1
ATOM 1550 C CA . LEU A 1 213 ? 22.292 -2.328 -20.015 1.00 88.06 213 LEU A CA 1
ATOM 1551 C C . LEU A 1 213 ? 21.670 -1.983 -21.374 1.00 88.06 213 LEU A C 1
ATOM 1553 O O . LEU A 1 213 ? 21.758 -0.850 -21.862 1.00 88.06 213 LEU A O 1
ATOM 1557 N N . ARG A 1 214 ? 21.034 -2.968 -21.995 1.00 89.50 214 ARG A N 1
ATOM 1558 C CA . ARG A 1 214 ? 20.320 -2.861 -23.268 1.00 89.50 214 ARG A CA 1
ATOM 1559 C C . ARG A 1 214 ? 18.821 -3.017 -23.047 1.00 89.50 214 ARG A C 1
ATOM 1561 O O . ARG A 1 214 ? 18.375 -3.503 -22.010 1.00 89.50 214 ARG A O 1
ATOM 1568 N N . ALA A 1 215 ? 18.042 -2.615 -24.046 1.00 88.50 215 ALA A N 1
ATOM 1569 C CA . ALA A 1 215 ? 16.617 -2.914 -24.054 1.00 88.50 215 ALA A CA 1
ATOM 1570 C C . ALA A 1 215 ? 16.411 -4.438 -23.964 1.00 88.50 215 ALA A C 1
ATOM 1572 O O . ALA A 1 215 ? 17.075 -5.191 -24.677 1.00 88.50 215 ALA A O 1
ATOM 1573 N N . GLY A 1 216 ? 15.520 -4.876 -23.076 1.00 87.88 216 GLY A N 1
ATOM 1574 C CA . GLY A 1 216 ? 15.291 -6.292 -22.779 1.00 87.88 216 GLY A CA 1
ATOM 1575 C C . GLY A 1 216 ? 16.070 -6.837 -21.576 1.00 87.88 216 GLY A C 1
ATOM 1576 O O . GLY A 1 216 ? 15.650 -7.841 -21.006 1.00 87.88 216 GLY A O 1
ATOM 1577 N N . ASP A 1 217 ? 17.150 -6.179 -21.138 1.00 92.38 217 ASP A N 1
ATOM 1578 C CA . ASP A 1 217 ? 17.883 -6.624 -19.949 1.00 92.38 217 ASP A CA 1
ATOM 1579 C C . ASP A 1 217 ? 17.014 -6.452 -18.702 1.00 92.38 217 ASP A C 1
ATOM 1581 O O . ASP A 1 217 ? 16.353 -5.430 -18.525 1.00 92.38 217 ASP A O 1
ATOM 1585 N N . VAL A 1 218 ? 17.016 -7.444 -17.815 1.00 93.38 218 VAL A N 1
ATOM 1586 C CA . VAL A 1 218 ? 16.191 -7.400 -16.605 1.00 93.38 218 VAL A CA 1
ATOM 1587 C C . VAL A 1 218 ? 16.893 -6.602 -15.516 1.00 93.38 218 VAL A C 1
ATOM 1589 O O . VAL A 1 218 ? 18.047 -6.872 -15.172 1.00 93.38 218 VAL A O 1
ATOM 1592 N N . ILE A 1 219 ? 16.167 -5.653 -14.931 1.00 94.00 219 ILE A N 1
ATOM 1593 C CA . ILE A 1 219 ? 16.584 -4.919 -13.738 1.00 94.00 219 ILE A CA 1
ATOM 1594 C C . ILE A 1 219 ? 15.505 -4.969 -12.667 1.00 94.00 219 ILE A C 1
ATOM 1596 O O . ILE A 1 219 ? 14.330 -5.237 -12.934 1.00 94.00 219 ILE A O 1
ATOM 1600 N N . SER A 1 220 ? 15.917 -4.656 -11.444 1.00 94.12 220 SER A N 1
ATOM 1601 C CA . SER A 1 220 ? 15.015 -4.541 -10.305 1.00 94.12 220 SER A CA 1
ATOM 1602 C C . SER A 1 220 ? 15.182 -3.181 -9.639 1.00 94.12 220 SER A C 1
ATOM 1604 O O . SER A 1 220 ? 16.306 -2.721 -9.441 1.00 94.12 220 SER A O 1
ATOM 1606 N N . ILE A 1 221 ? 14.077 -2.528 -9.285 1.00 93.50 221 ILE A N 1
ATOM 1607 C CA . ILE A 1 221 ? 14.077 -1.220 -8.623 1.00 93.50 221 ILE A CA 1
ATOM 1608 C C . ILE A 1 221 ? 13.294 -1.257 -7.310 1.00 93.50 221 ILE A C 1
ATOM 1610 O O . ILE A 1 221 ? 12.199 -1.818 -7.231 1.00 93.50 221 ILE A O 1
ATOM 1614 N N . ASP A 1 222 ? 13.879 -0.656 -6.277 1.00 91.19 222 ASP A N 1
ATOM 1615 C CA . ASP A 1 222 ? 13.305 -0.471 -4.946 1.00 91.19 222 ASP A CA 1
ATOM 1616 C C . ASP A 1 222 ? 12.936 1.000 -4.788 1.00 91.19 222 ASP A C 1
ATOM 1618 O O . ASP A 1 222 ? 13.787 1.856 -4.540 1.00 91.19 222 ASP A O 1
ATOM 1622 N N . GLY A 1 223 ? 11.652 1.295 -4.931 1.00 88.19 223 GLY A N 1
ATOM 1623 C CA . GLY A 1 223 ? 11.126 2.643 -4.794 1.00 88.19 223 GLY A CA 1
ATOM 1624 C C . GLY A 1 223 ? 11.042 3.138 -3.350 1.00 88.19 223 GLY A C 1
ATOM 1625 O O . GLY A 1 223 ? 10.871 4.337 -3.138 1.00 88.19 223 GLY A O 1
ATOM 1626 N N . ALA A 1 224 ? 11.160 2.253 -2.352 1.00 82.31 224 ALA A N 1
ATOM 1627 C CA . ALA A 1 224 ? 11.154 2.638 -0.942 1.00 82.31 224 ALA A CA 1
ATOM 1628 C C . ALA A 1 224 ? 12.532 3.153 -0.502 1.00 82.31 224 ALA A C 1
ATOM 1630 O O . ALA A 1 224 ? 12.620 4.171 0.182 1.00 82.31 224 ALA A O 1
ATOM 1631 N N . ASN A 1 225 ? 13.603 2.486 -0.945 1.00 83.56 225 ASN A N 1
ATOM 1632 C CA . ASN A 1 225 ? 14.982 2.856 -0.609 1.00 83.56 225 ASN A CA 1
ATOM 1633 C C . ASN A 1 225 ? 15.729 3.578 -1.742 1.00 83.56 225 ASN A C 1
ATOM 1635 O O . ASN A 1 225 ? 16.873 3.987 -1.550 1.00 83.56 225 ASN A O 1
ATOM 1639 N N . GLY A 1 226 ? 15.118 3.714 -2.922 1.00 89.06 226 GLY A N 1
ATOM 1640 C CA . GLY A 1 226 ? 15.730 4.343 -4.092 1.00 89.06 226 GLY A CA 1
ATOM 1641 C C . GLY A 1 226 ? 16.830 3.494 -4.733 1.00 89.06 226 GLY A C 1
ATOM 1642 O O . GLY A 1 226 ? 17.703 4.038 -5.399 1.00 89.06 226 GLY A O 1
ATOM 1643 N N . ARG A 1 227 ? 16.851 2.178 -4.504 1.00 91.31 227 ARG A N 1
ATOM 1644 C CA . ARG A 1 227 ? 17.944 1.297 -4.947 1.00 91.31 227 ARG A CA 1
ATOM 1645 C C . ARG A 1 227 ? 17.632 0.668 -6.298 1.00 91.31 227 ARG A C 1
ATOM 1647 O O . ARG A 1 227 ? 16.494 0.295 -6.565 1.00 91.31 227 ARG A O 1
ATOM 1654 N N . VAL A 1 228 ? 18.654 0.520 -7.133 1.00 92.25 228 VAL A N 1
ATOM 1655 C CA . VAL A 1 228 ? 18.564 -0.136 -8.444 1.00 92.25 228 VAL A CA 1
ATOM 1656 C C . VAL A 1 228 ? 19.509 -1.328 -8.456 1.00 92.25 228 VAL A C 1
ATOM 1658 O O . VAL A 1 228 ? 20.661 -1.200 -8.047 1.00 92.25 228 VAL A O 1
ATOM 1661 N N . TYR A 1 229 ? 19.049 -2.475 -8.940 1.00 92.00 229 TYR A N 1
ATOM 1662 C CA . TYR A 1 229 ? 19.789 -3.733 -8.950 1.00 92.00 229 TYR A CA 1
ATOM 1663 C C . TYR A 1 229 ? 19.887 -4.308 -10.362 1.00 92.00 229 TYR A C 1
ATOM 1665 O O . TYR A 1 229 ? 18.970 -4.161 -11.174 1.00 92.00 229 TYR A O 1
ATOM 1673 N N . ALA A 1 230 ? 20.994 -5.001 -10.629 1.00 90.38 230 ALA A N 1
ATOM 1674 C CA . ALA A 1 230 ? 21.154 -5.807 -11.831 1.00 90.38 230 ALA A CA 1
ATOM 1675 C C . ALA A 1 230 ? 20.357 -7.109 -11.711 1.00 90.38 230 ALA A C 1
ATOM 1677 O O . ALA A 1 230 ? 20.401 -7.767 -10.670 1.00 90.38 230 ALA A O 1
ATOM 1678 N N . GLY A 1 231 ? 19.702 -7.516 -12.798 1.00 89.50 231 GLY A N 1
ATOM 1679 C CA . GLY A 1 231 ? 18.976 -8.778 -12.860 1.00 89.50 231 GLY A CA 1
ATOM 1680 C C . GLY A 1 231 ? 17.663 -8.768 -12.078 1.00 89.50 231 GLY A C 1
ATOM 1681 O O . GLY A 1 231 ? 17.206 -7.742 -11.566 1.00 89.50 231 GLY A O 1
ATOM 1682 N N . ALA A 1 232 ? 17.048 -9.947 -12.009 1.00 89.62 232 ALA A N 1
ATOM 1683 C CA . ALA A 1 232 ? 15.823 -10.181 -11.260 1.00 89.62 232 ALA A CA 1
ATOM 1684 C C . ALA A 1 232 ? 16.140 -10.455 -9.784 1.00 89.62 232 ALA A C 1
ATOM 1686 O O . ALA A 1 232 ? 16.709 -11.493 -9.446 1.00 89.62 232 ALA A O 1
ATOM 1687 N N . VAL A 1 233 ? 15.740 -9.540 -8.903 1.00 89.31 233 VAL A N 1
ATOM 1688 C CA . VAL A 1 233 ? 15.791 -9.744 -7.454 1.00 89.31 233 VAL A CA 1
ATOM 1689 C C . VAL A 1 233 ? 14.448 -10.325 -7.005 1.00 89.31 233 VAL A C 1
ATOM 1691 O O . VAL A 1 233 ? 13.405 -9.763 -7.348 1.00 89.31 233 VAL A O 1
ATOM 1694 N N . PRO A 1 234 ? 14.428 -11.431 -6.238 1.00 85.75 234 PRO A N 1
ATOM 1695 C CA . PRO A 1 234 ? 13.183 -12.021 -5.763 1.00 85.75 234 PRO A CA 1
ATOM 1696 C C . PRO A 1 234 ? 12.344 -11.020 -4.961 1.00 85.75 234 PRO A C 1
ATOM 1698 O O . PRO A 1 234 ? 12.791 -10.473 -3.950 1.00 85.75 234 PRO A O 1
ATOM 1701 N N . VAL A 1 235 ? 11.108 -10.801 -5.408 1.00 85.88 235 VAL A N 1
ATOM 1702 C CA . VAL A 1 235 ? 10.120 -9.981 -4.701 1.00 85.88 235 VAL A CA 1
ATOM 1703 C C . VAL A 1 235 ? 9.302 -10.883 -3.788 1.00 85.88 235 VAL A C 1
ATOM 1705 O O . VAL A 1 235 ? 8.857 -11.956 -4.198 1.00 85.88 235 VAL A O 1
ATOM 1708 N N . ARG A 1 236 ? 9.079 -10.445 -2.549 1.00 83.75 236 ARG A N 1
ATOM 1709 C CA . ARG A 1 236 ? 8.208 -11.126 -1.591 1.00 83.75 236 ARG A CA 1
ATOM 1710 C C . ARG A 1 236 ? 7.044 -10.219 -1.184 1.00 83.75 236 ARG A C 1
ATOM 1712 O O . ARG A 1 236 ? 7.212 -8.997 -1.113 1.00 83.75 236 ARG A O 1
ATOM 1719 N N . PRO A 1 237 ? 5.865 -10.794 -0.883 1.00 84.38 237 PRO A N 1
ATOM 1720 C CA . PRO A 1 237 ? 4.807 -10.054 -0.213 1.00 84.38 237 PRO A CA 1
ATOM 1721 C C . PRO A 1 237 ? 5.329 -9.448 1.094 1.00 84.38 237 PRO A C 1
ATOM 1723 O O . PRO A 1 237 ? 6.166 -10.043 1.782 1.00 84.38 237 PRO A O 1
ATOM 1726 N N . SER A 1 238 ? 4.838 -8.257 1.434 1.00 86.19 238 SER A N 1
ATOM 1727 C CA . SER A 1 238 ? 5.299 -7.537 2.618 1.00 86.19 238 SER A CA 1
ATOM 1728 C C . SER A 1 238 ? 5.035 -8.331 3.901 1.00 86.19 238 SER A C 1
ATOM 1730 O O . SER A 1 238 ? 4.126 -9.162 3.964 1.00 86.19 238 SER A O 1
ATOM 1732 N N . LYS A 1 239 ? 5.780 -8.037 4.974 1.00 86.06 239 LYS A N 1
ATOM 1733 C CA . LYS A 1 239 ? 5.542 -8.661 6.290 1.00 86.06 239 LYS A CA 1
ATOM 1734 C C . LYS A 1 239 ? 4.086 -8.468 6.746 1.00 86.06 239 LYS A C 1
ATOM 1736 O O . LYS A 1 239 ? 3.498 -9.394 7.286 1.00 86.06 239 LYS A O 1
ATOM 1741 N N . VAL A 1 240 ? 3.487 -7.303 6.484 1.00 87.00 240 VAL A N 1
ATOM 1742 C CA . VAL A 1 240 ? 2.085 -7.023 6.842 1.00 87.00 240 VAL A CA 1
ATOM 1743 C C . VAL A 1 240 ? 1.111 -7.857 6.011 1.00 87.00 240 VAL A C 1
ATOM 1745 O O . VAL A 1 240 ? 0.155 -8.391 6.569 1.00 87.00 240 VAL A O 1
ATOM 1748 N N . VAL A 1 241 ? 1.357 -8.025 4.707 1.00 86.88 241 VAL A N 1
ATOM 1749 C CA . VAL A 1 241 ? 0.524 -8.890 3.854 1.00 86.88 241 VAL A CA 1
ATOM 1750 C C . VAL A 1 241 ? 0.625 -10.340 4.309 1.00 86.88 241 VAL A C 1
ATOM 1752 O O . VAL A 1 241 ? -0.400 -10.960 4.552 1.00 86.88 241 VAL A O 1
ATOM 1755 N N . ARG A 1 242 ? 1.836 -10.858 4.524 1.00 88.00 242 ARG A N 1
ATOM 1756 C CA . ARG A 1 242 ? 2.055 -12.234 5.001 1.00 88.00 242 ARG A CA 1
ATOM 1757 C C . ARG A 1 242 ? 1.407 -12.488 6.360 1.00 88.00 242 ARG A C 1
ATOM 1759 O O . ARG A 1 242 ? 0.848 -13.556 6.586 1.00 88.00 242 ARG A O 1
ATOM 1766 N N . PHE A 1 243 ? 1.445 -11.497 7.253 1.00 88.25 243 PHE A N 1
ATOM 1767 C CA . PHE A 1 243 ? 0.713 -11.536 8.519 1.00 88.25 243 PHE A CA 1
ATOM 1768 C C . PHE A 1 243 ? -0.799 -11.605 8.277 1.00 88.25 243 PHE A C 1
ATOM 1770 O O . PHE A 1 243 ? -1.474 -12.458 8.842 1.00 88.25 243 PHE A O 1
ATOM 1777 N N . SER A 1 244 ? -1.314 -10.761 7.383 1.00 85.56 244 SER A N 1
ATOM 1778 C CA . SER A 1 244 ? -2.739 -10.711 7.041 1.00 85.56 244 SER A CA 1
ATOM 1779 C C . SER A 1 244 ? -3.217 -11.968 6.295 1.00 85.56 244 SER A C 1
ATOM 1781 O O . SER A 1 244 ? -4.388 -12.312 6.372 1.00 85.56 244 SER A O 1
ATOM 1783 N N . GLU A 1 245 ? -2.330 -12.685 5.599 1.00 84.25 245 GLU A N 1
ATOM 1784 C CA . GLU A 1 245 ? -2.621 -13.982 4.970 1.00 84.25 245 GLU A CA 1
ATOM 1785 C C . GLU A 1 245 ? -2.509 -15.172 5.942 1.00 84.25 245 GLU A C 1
ATOM 1787 O O . GLU A 1 245 ? -2.892 -16.289 5.582 1.00 84.25 245 GLU A O 1
ATOM 1792 N N . GLY A 1 246 ? -2.044 -14.933 7.175 1.00 82.94 246 GLY A N 1
ATOM 1793 C CA . GLY A 1 246 ? -1.879 -15.942 8.223 1.00 82.94 246 GLY A CA 1
ATOM 1794 C C . GLY A 1 246 ? -0.564 -16.727 8.158 1.00 82.94 246 GLY A C 1
ATOM 1795 O O . GLY A 1 246 ? -0.400 -17.691 8.900 1.00 82.94 246 GLY A O 1
ATOM 1796 N N . GLU A 1 247 ? 0.383 -16.337 7.300 1.00 85.00 247 GLU A N 1
ATOM 1797 C CA . GLU A 1 247 ? 1.662 -17.042 7.131 1.00 85.00 247 GLU A CA 1
ATOM 1798 C C . GLU A 1 247 ? 2.633 -16.826 8.295 1.00 85.00 247 GLU A C 1
ATOM 1800 O O . GLU A 1 247 ? 3.490 -17.668 8.563 1.00 85.00 247 GLU A O 1
ATOM 1805 N N . ILE A 1 248 ? 2.556 -15.662 8.944 1.00 85.00 248 ILE A N 1
ATOM 1806 C CA . ILE A 1 248 ? 3.451 -15.286 10.038 1.00 85.00 248 ILE A CA 1
ATOM 1807 C C . ILE A 1 248 ? 2.648 -14.808 11.238 1.00 85.00 248 ILE A C 1
ATOM 1809 O O . ILE A 1 248 ? 1.650 -14.105 11.102 1.00 85.00 248 ILE A O 1
ATOM 1813 N N . MET A 1 249 ? 3.114 -15.167 12.429 1.00 79.31 249 MET A N 1
ATOM 1814 C CA . MET A 1 249 ? 2.543 -14.680 13.678 1.00 79.31 249 MET A CA 1
ATOM 1815 C C . MET A 1 249 ? 3.136 -13.310 14.044 1.00 79.31 249 MET A C 1
ATOM 1817 O O . MET A 1 249 ? 4.296 -13.034 13.731 1.00 79.31 249 MET A O 1
ATOM 1821 N N . PRO A 1 250 ? 2.380 -12.443 14.743 1.00 77.44 250 PRO A N 1
ATOM 1822 C CA . PRO A 1 250 ? 2.856 -11.116 15.131 1.00 77.44 250 PRO A CA 1
ATOM 1823 C C . PRO A 1 250 ? 3.885 -11.175 16.275 1.00 77.44 250 PRO A C 1
ATOM 1825 O O . PRO A 1 250 ? 4.532 -10.173 16.590 1.00 77.44 250 PRO A O 1
ATOM 1828 N N . CYS A 1 251 ? 4.052 -12.338 16.917 1.00 71.25 251 CYS A N 1
ATOM 1829 C CA . CYS A 1 251 ? 4.969 -12.529 18.034 1.00 71.25 251 CYS A CA 1
ATOM 1830 C C . CYS A 1 251 ? 6.415 -12.176 17.645 1.00 71.25 251 CYS A C 1
ATOM 1832 O O . CYS A 1 251 ? 6.957 -12.676 16.663 1.00 71.25 251 CYS A O 1
ATOM 1834 N N . GLY A 1 252 ? 7.042 -11.296 18.430 1.00 70.56 252 GLY A N 1
ATOM 1835 C CA . GLY A 1 252 ? 8.422 -10.851 18.207 1.00 70.56 252 GLY A CA 1
ATOM 1836 C C . GLY A 1 252 ? 8.587 -9.683 17.228 1.00 70.56 252 GLY A C 1
ATOM 1837 O O . GLY A 1 252 ? 9.706 -9.206 17.063 1.00 70.56 252 GLY A O 1
ATOM 1838 N N . ASN A 1 253 ? 7.510 -9.168 16.619 1.00 83.44 253 ASN A N 1
ATOM 1839 C CA . ASN A 1 253 ? 7.583 -8.005 15.733 1.00 83.44 253 ASN A CA 1
ATOM 1840 C C . ASN A 1 253 ? 6.680 -6.860 16.222 1.00 83.44 253 ASN A C 1
ATOM 1842 O O . ASN A 1 253 ? 5.453 -6.953 16.184 1.00 83.44 253 ASN A O 1
ATOM 1846 N N . ALA A 1 254 ? 7.293 -5.759 16.668 1.00 83.69 254 ALA A N 1
ATOM 1847 C CA . ALA A 1 254 ? 6.578 -4.588 17.180 1.00 83.69 254 ALA A CA 1
ATOM 1848 C C . ALA A 1 254 ? 5.618 -3.972 16.148 1.00 83.69 254 ALA A C 1
ATOM 1850 O O . ALA A 1 254 ? 4.501 -3.612 16.507 1.00 83.69 254 ALA A O 1
ATOM 1851 N N . LEU A 1 255 ? 6.006 -3.929 14.868 1.00 86.19 255 LEU A N 1
ATOM 1852 C CA . LEU A 1 255 ? 5.162 -3.400 13.797 1.00 86.19 255 LEU A CA 1
ATOM 1853 C C . LEU A 1 255 ? 3.908 -4.249 13.589 1.00 86.19 255 LEU A C 1
ATOM 1855 O O . LEU A 1 255 ? 2.814 -3.704 13.497 1.00 86.19 255 LEU A O 1
ATOM 1859 N N . LEU A 1 256 ? 4.050 -5.576 13.536 1.00 89.44 256 LEU A N 1
ATOM 1860 C CA . LEU A 1 256 ? 2.902 -6.465 13.324 1.00 89.44 256 LEU A CA 1
ATOM 1861 C C . LEU A 1 256 ? 1.928 -6.422 14.505 1.00 89.44 256 LEU A C 1
ATOM 1863 O O . LEU A 1 256 ? 0.721 -6.390 14.286 1.00 89.44 256 LEU A O 1
ATOM 1867 N N . ARG A 1 257 ? 2.440 -6.348 15.742 1.00 88.75 257 ARG A N 1
ATOM 1868 C CA . ARG A 1 257 ? 1.603 -6.157 16.940 1.00 88.75 257 ARG A CA 1
ATOM 1869 C C . ARG A 1 257 ? 0.852 -4.829 16.904 1.00 88.75 257 ARG A C 1
ATOM 1871 O O . ARG A 1 257 ? -0.351 -4.818 17.136 1.00 88.75 257 ARG A O 1
ATOM 1878 N N . ALA A 1 258 ? 1.538 -3.743 16.551 1.00 89.12 258 ALA A N 1
ATOM 1879 C CA . ALA A 1 258 ? 0.921 -2.428 16.437 1.00 89.12 258 ALA A CA 1
ATOM 1880 C C . ALA A 1 258 ? -0.174 -2.398 15.359 1.00 89.12 258 ALA A C 1
ATOM 1882 O O . ALA A 1 258 ? -1.276 -1.918 15.609 1.00 89.12 258 ALA A O 1
ATOM 1883 N N . VAL A 1 259 ? 0.095 -2.968 14.176 1.00 91.94 259 VAL A N 1
ATOM 1884 C CA . VAL A 1 259 ? -0.909 -3.109 13.108 1.00 91.94 259 VAL A CA 1
ATOM 1885 C C . VAL A 1 259 ? -2.092 -3.945 13.595 1.00 91.94 259 VAL A C 1
ATOM 1887 O O . VAL A 1 259 ? -3.229 -3.529 13.415 1.00 91.94 259 VAL A O 1
ATOM 1890 N N . GLN A 1 260 ? -1.858 -5.079 14.259 1.00 92.25 260 GLN A N 1
ATOM 1891 C CA . GLN A 1 260 ? -2.930 -5.919 14.796 1.00 92.25 260 GLN A CA 1
ATOM 1892 C C . GLN A 1 260 ? -3.820 -5.161 15.794 1.00 92.25 260 GLN A C 1
ATOM 1894 O O . GLN A 1 260 ? -5.041 -5.218 15.676 1.00 92.25 260 GLN A O 1
ATOM 1899 N N . GLN A 1 261 ? -3.224 -4.449 16.755 1.00 91.88 261 GLN A N 1
ATOM 1900 C CA . GLN A 1 261 ? -3.952 -3.669 17.761 1.00 91.88 261 GLN A CA 1
ATOM 1901 C C . GLN A 1 261 ? -4.770 -2.539 17.121 1.00 91.88 261 GLN A C 1
ATOM 1903 O O . GLN A 1 261 ? -5.938 -2.362 17.464 1.00 91.88 261 GLN A O 1
ATOM 1908 N N . LEU A 1 262 ? -4.177 -1.804 16.173 1.00 92.69 262 LEU A N 1
ATOM 1909 C CA . LEU A 1 262 ? -4.854 -0.724 15.452 1.00 92.69 262 LEU A CA 1
ATOM 1910 C C . LEU A 1 262 ? -6.021 -1.244 14.617 1.00 92.69 262 LEU A C 1
ATOM 1912 O O . LEU A 1 262 ? -7.100 -0.665 14.668 1.00 92.69 262 LEU A O 1
ATOM 1916 N N . MET A 1 263 ? -5.823 -2.339 13.879 1.00 94.06 263 MET A N 1
ATOM 1917 C CA . MET A 1 263 ? -6.873 -2.941 13.057 1.00 94.06 263 MET A CA 1
ATOM 1918 C C . MET A 1 263 ? -8.015 -3.491 13.914 1.00 94.06 263 MET A C 1
ATOM 1920 O O . MET A 1 263 ? -9.170 -3.244 13.596 1.00 94.06 263 MET A O 1
ATOM 1924 N N . ALA A 1 264 ? -7.706 -4.168 15.026 1.00 93.56 264 ALA A N 1
ATOM 1925 C CA . ALA A 1 264 ? -8.726 -4.674 15.944 1.00 93.56 264 ALA A CA 1
ATOM 1926 C C . ALA A 1 264 ? -9.560 -3.540 16.560 1.00 93.56 264 ALA A C 1
ATOM 1928 O O . ALA A 1 264 ? -10.779 -3.654 16.667 1.00 93.56 264 ALA A O 1
ATOM 1929 N N . HIS A 1 265 ? -8.912 -2.430 16.934 1.00 95.19 265 HIS A N 1
ATOM 1930 C CA . HIS A 1 265 ? -9.618 -1.245 17.418 1.00 95.19 265 HIS A CA 1
ATOM 1931 C C . HIS A 1 265 ? -10.454 -0.592 16.311 1.00 95.19 265 HIS A C 1
ATOM 1933 O O . HIS A 1 265 ? -11.602 -0.236 16.553 1.00 95.19 265 HIS A O 1
ATOM 1939 N N . ALA A 1 266 ? -9.916 -0.493 15.090 1.00 93.75 266 ALA A N 1
ATOM 1940 C CA . ALA A 1 266 ? -10.637 0.038 13.935 1.00 93.75 266 ALA A CA 1
ATOM 1941 C C . ALA A 1 266 ? -11.918 -0.755 13.644 1.00 93.75 266 ALA A C 1
ATOM 1943 O O . ALA A 1 266 ? -12.964 -0.141 13.470 1.00 93.75 266 ALA A O 1
ATOM 1944 N N . ASP A 1 267 ? -11.860 -2.089 13.657 1.00 93.44 267 ASP A N 1
ATOM 1945 C CA . ASP A 1 267 ? -13.045 -2.931 13.455 1.00 93.44 267 ASP A CA 1
ATOM 1946 C C . ASP A 1 267 ? -14.080 -2.750 14.568 1.00 93.44 267 ASP A C 1
ATOM 1948 O O . ASP A 1 267 ? -15.277 -2.768 14.305 1.00 93.44 267 ASP A O 1
ATOM 1952 N N . GLN A 1 268 ? -13.627 -2.582 15.815 1.00 94.06 268 GLN A N 1
ATOM 1953 C CA . GLN A 1 268 ? -14.515 -2.435 16.966 1.00 94.06 268 GLN A CA 1
ATOM 1954 C C . GLN A 1 268 ? -15.340 -1.143 16.897 1.00 94.06 268 GLN A C 1
ATOM 1956 O O . GLN A 1 268 ? -16.493 -1.128 17.328 1.00 94.06 268 GLN A O 1
ATOM 1961 N N . VAL A 1 269 ? -14.743 -0.058 16.400 1.00 94.44 269 VAL A N 1
ATOM 1962 C CA . VAL A 1 269 ? -15.395 1.259 16.323 1.00 94.44 269 VAL A CA 1
ATOM 1963 C C . VAL A 1 269 ? -16.057 1.520 14.968 1.00 94.44 269 VAL A C 1
ATOM 1965 O O . VAL A 1 269 ? -16.891 2.419 14.862 1.00 94.44 269 VAL A O 1
ATOM 1968 N N . ALA A 1 270 ? -15.693 0.772 13.923 1.00 91.69 270 ALA A N 1
ATOM 1969 C CA . ALA A 1 270 ? -16.227 0.963 12.583 1.00 91.69 270 ALA A CA 1
ATOM 1970 C C . ALA A 1 270 ? -17.739 0.703 12.539 1.00 91.69 270 ALA A C 1
ATOM 1972 O O . ALA A 1 270 ? -18.225 -0.371 12.881 1.00 91.69 270 ALA A O 1
ATOM 1973 N N . ARG A 1 271 ? -18.482 1.697 12.041 1.00 91.81 271 ARG A N 1
ATOM 1974 C CA . ARG A 1 271 ? -19.901 1.546 11.681 1.00 91.81 271 ARG A CA 1
ATOM 1975 C C . ARG A 1 271 ? -20.082 1.025 10.253 1.00 91.81 271 ARG A C 1
ATOM 1977 O O . ARG A 1 271 ? -21.021 0.290 9.988 1.00 91.81 271 ARG A O 1
ATOM 1984 N N . LEU A 1 272 ? -19.229 1.480 9.333 1.00 86.06 272 LEU A N 1
ATOM 1985 C CA . LEU A 1 272 ? -19.296 1.125 7.917 1.00 86.06 272 LEU A CA 1
ATOM 1986 C C . LEU A 1 272 ? -18.618 -0.232 7.714 1.00 86.06 272 LEU A C 1
ATOM 1988 O O . LEU A 1 272 ? -17.423 -0.366 7.976 1.00 86.06 272 LEU A O 1
ATOM 1992 N N . GLU A 1 273 ? -19.365 -1.214 7.223 1.00 90.25 273 GLU A N 1
ATOM 1993 C CA . GLU A 1 273 ? -18.824 -2.526 6.891 1.00 90.25 273 GLU A CA 1
ATOM 1994 C C . GLU A 1 273 ? -17.940 -2.476 5.638 1.00 90.25 273 GLU A C 1
ATOM 1996 O O . GLU A 1 273 ? -18.175 -1.705 4.703 1.00 90.25 273 GLU A O 1
ATOM 2001 N N . VAL A 1 274 ? -16.924 -3.340 5.593 1.00 89.12 274 VAL A N 1
ATOM 2002 C CA . VAL A 1 274 ? -15.997 -3.425 4.460 1.00 89.12 274 VAL A CA 1
ATOM 2003 C C . VAL A 1 274 ? -16.132 -4.787 3.809 1.00 89.12 274 VAL A C 1
ATOM 2005 O O . VAL A 1 274 ? -15.636 -5.798 4.305 1.00 89.12 274 VAL A O 1
ATOM 2008 N N . HIS A 1 275 ? -16.797 -4.802 2.663 1.00 88.94 275 HIS A N 1
ATOM 2009 C CA . HIS A 1 275 ? -16.938 -5.976 1.818 1.00 88.94 275 HIS A CA 1
ATOM 2010 C C . HIS A 1 275 ? -15.834 -6.002 0.756 1.00 88.94 275 HIS A C 1
ATOM 2012 O O . HIS A 1 275 ? -15.157 -5.003 0.492 1.00 88.94 275 HIS A O 1
ATOM 2018 N N . ALA A 1 276 ? -15.641 -7.158 0.131 1.00 85.00 276 ALA A N 1
ATOM 2019 C CA . ALA A 1 276 ? -14.692 -7.309 -0.960 1.00 85.00 276 ALA A CA 1
ATOM 2020 C C . ALA A 1 276 ? -15.367 -7.606 -2.297 1.00 85.00 276 ALA A C 1
ATOM 2022 O O . ALA A 1 276 ? -16.442 -8.195 -2.375 1.00 85.00 276 ALA A O 1
ATOM 2023 N N . ASN A 1 277 ? -14.680 -7.232 -3.366 1.00 82.69 277 ASN A N 1
ATOM 2024 C CA . ASN A 1 277 ? -14.970 -7.701 -4.706 1.00 82.69 277 ASN A CA 1
ATOM 2025 C C . ASN A 1 277 ? -14.239 -9.037 -4.881 1.00 82.69 277 ASN A C 1
ATOM 2027 O O . ASN A 1 277 ? -13.006 -9.048 -4.872 1.00 82.69 277 ASN A O 1
ATOM 2031 N N . ALA A 1 278 ? -14.962 -10.144 -5.016 1.00 82.44 278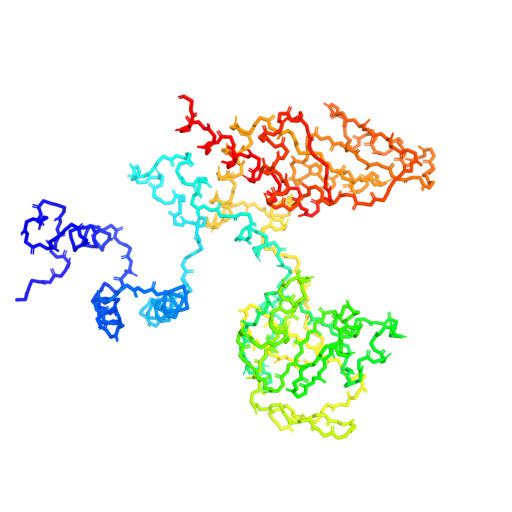 ALA A N 1
ATOM 2032 C CA . ALA A 1 278 ? -14.367 -11.458 -5.235 1.00 82.44 278 ALA A CA 1
ATOM 2033 C C . ALA A 1 278 ? -15.157 -12.223 -6.287 1.00 82.44 278 ALA A C 1
ATOM 2035 O O . ALA A 1 278 ? -16.371 -12.386 -6.171 1.00 82.44 278 ALA A O 1
ATOM 2036 N N . ASP A 1 279 ? -14.438 -12.707 -7.292 1.00 79.94 279 ASP A N 1
ATOM 2037 C CA . ASP A 1 279 ? -15.021 -13.475 -8.385 1.00 79.94 279 ASP A CA 1
ATOM 2038 C C . ASP A 1 279 ? -14.820 -14.984 -8.144 1.00 79.94 279 ASP A C 1
ATOM 2040 O O . ASP A 1 279 ? -15.623 -15.793 -8.579 1.00 79.94 279 ASP A O 1
ATOM 2044 N N . THR A 1 280 ? -13.806 -15.385 -7.369 1.00 79.38 280 THR A N 1
ATOM 2045 C CA . THR A 1 280 ? -13.525 -16.798 -7.062 1.00 79.38 280 THR A CA 1
ATOM 2046 C C . THR A 1 280 ? -13.568 -17.093 -5.562 1.00 79.38 280 THR A C 1
ATOM 2048 O O . THR A 1 280 ? -13.379 -16.205 -4.724 1.00 79.38 280 THR A O 1
ATOM 2051 N N .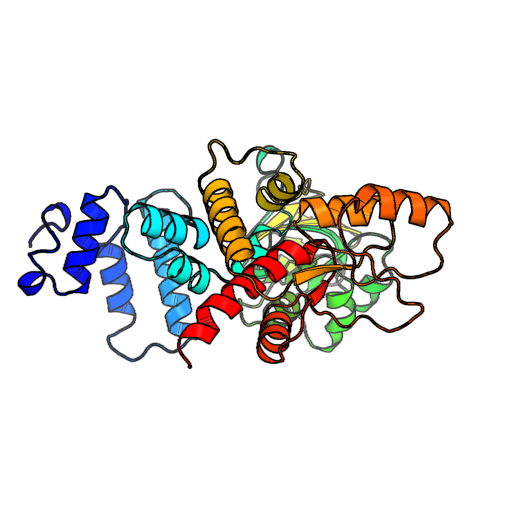 GLY A 1 281 ? -13.738 -18.369 -5.193 1.00 80.31 281 GLY A N 1
ATOM 2052 C CA . GLY A 1 281 ? -13.624 -18.803 -3.796 1.00 80.31 281 GLY A CA 1
ATOM 2053 C C . GLY A 1 281 ? -12.248 -18.511 -3.183 1.00 80.31 281 GLY A C 1
ATOM 2054 O O . GLY A 1 281 ? -12.153 -18.151 -2.009 1.00 80.31 281 GLY A O 1
ATOM 2055 N N . ALA A 1 282 ? -11.179 -18.580 -3.985 1.00 82.88 282 ALA A N 1
ATOM 2056 C CA . ALA A 1 282 ? -9.833 -18.208 -3.554 1.00 82.88 282 ALA A CA 1
ATOM 2057 C C . ALA A 1 282 ? -9.729 -16.709 -3.219 1.00 82.88 282 ALA A C 1
ATOM 2059 O O . ALA A 1 282 ? -9.172 -16.350 -2.175 1.00 82.88 282 ALA A O 1
ATOM 2060 N N . ASP A 1 283 ? -10.314 -15.841 -4.051 1.00 80.69 283 ASP A N 1
ATOM 2061 C CA . ASP A 1 283 ? -10.358 -14.395 -3.803 1.00 80.69 283 ASP A CA 1
ATOM 2062 C C . ASP A 1 283 ? -11.177 -14.062 -2.556 1.00 80.69 283 ASP A C 1
ATOM 2064 O O . ASP A 1 283 ? -10.753 -13.242 -1.740 1.00 80.69 283 ASP A O 1
ATOM 2068 N N . ALA A 1 284 ? -12.312 -14.738 -2.360 1.00 84.00 284 ALA A N 1
ATOM 2069 C CA . ALA A 1 284 ? -13.139 -14.575 -1.171 1.00 84.00 284 ALA A CA 1
ATOM 2070 C C . ALA A 1 284 ? -12.421 -15.040 0.102 1.00 84.00 284 ALA A C 1
ATOM 2072 O O . ALA A 1 284 ? -12.388 -14.313 1.095 1.00 84.00 284 ALA A O 1
ATOM 2073 N N . ALA A 1 285 ? -11.764 -16.202 0.068 1.00 86.88 285 ALA A N 1
ATOM 2074 C CA . ALA A 1 285 ? -10.975 -16.696 1.193 1.00 86.88 285 ALA A CA 1
ATOM 2075 C C . ALA A 1 285 ? -9.804 -15.758 1.530 1.00 86.88 285 ALA A C 1
ATOM 2077 O O . ALA A 1 285 ? -9.420 -15.622 2.696 1.00 86.88 285 ALA A O 1
ATOM 2078 N N . ARG A 1 286 ? -9.215 -15.104 0.522 1.00 86.25 286 ARG A N 1
ATOM 2079 C CA . ARG A 1 286 ? -8.180 -14.083 0.720 1.00 86.25 286 ARG A CA 1
ATOM 2080 C C . ARG A 1 286 ? -8.758 -12.798 1.315 1.00 86.25 286 ARG A C 1
ATOM 2082 O O . ARG A 1 286 ? -8.212 -12.284 2.286 1.00 86.25 286 ARG A O 1
ATOM 2089 N N . ALA A 1 287 ? -9.879 -12.313 0.788 1.00 85.56 287 ALA A N 1
ATOM 2090 C CA . ALA A 1 287 ? -10.585 -11.149 1.314 1.00 85.56 287 ALA A CA 1
ATOM 2091 C C . ALA A 1 287 ? -10.990 -11.327 2.784 1.00 85.56 287 ALA A C 1
ATOM 2093 O O . ALA A 1 287 ? -10.772 -10.428 3.595 1.00 85.56 287 ALA A O 1
ATOM 2094 N N . ARG A 1 288 ? -11.504 -12.509 3.144 1.00 89.88 288 ARG A N 1
ATOM 2095 C CA . ARG A 1 288 ? -11.860 -12.863 4.524 1.00 89.88 288 ARG A CA 1
ATOM 2096 C C . ARG A 1 288 ? -10.649 -12.829 5.454 1.00 89.88 288 ARG A C 1
ATOM 2098 O O . ARG A 1 288 ? -10.737 -12.273 6.542 1.00 89.88 288 ARG A O 1
ATOM 2105 N N . ARG A 1 289 ? -9.498 -13.353 5.016 1.00 89.81 289 ARG A N 1
ATOM 2106 C CA . ARG A 1 289 ? -8.229 -13.259 5.767 1.00 89.81 289 ARG A CA 1
ATOM 2107 C C . ARG A 1 289 ? -7.786 -11.810 5.985 1.00 89.81 289 ARG A C 1
ATOM 2109 O O . ARG A 1 289 ? -7.330 -11.455 7.065 1.00 89.81 289 ARG A O 1
ATOM 2116 N N . PHE A 1 290 ? -8.027 -10.945 5.003 1.00 88.06 290 PHE A N 1
ATOM 2117 C CA . PHE A 1 290 ? -7.818 -9.501 5.124 1.00 88.06 290 PHE A CA 1
ATOM 2118 C C . PHE A 1 290 ? -8.897 -8.767 5.935 1.00 88.06 290 PHE A C 1
ATOM 2120 O O . PHE A 1 290 ? -8.790 -7.554 6.118 1.00 88.06 290 PHE A O 1
ATOM 2127 N N . GLY A 1 291 ? -9.882 -9.487 6.478 1.00 90.75 291 GLY A N 1
ATOM 2128 C CA . GLY A 1 291 ? -10.919 -8.992 7.383 1.00 90.75 291 GLY A CA 1
ATOM 2129 C C . GLY A 1 291 ? -12.164 -8.437 6.701 1.00 90.75 291 GLY A C 1
ATOM 2130 O O . GLY A 1 291 ? -12.875 -7.651 7.317 1.00 90.75 291 GLY A O 1
ATOM 2131 N N . ALA A 1 292 ? -12.428 -8.801 5.443 1.00 89.38 292 ALA A N 1
ATOM 2132 C CA . ALA A 1 292 ? -13.680 -8.425 4.794 1.00 89.38 292 ALA A CA 1
ATOM 2133 C C . ALA A 1 292 ? -14.871 -9.041 5.546 1.00 89.38 292 ALA A C 1
ATOM 2135 O O . ALA A 1 292 ? -14.843 -10.225 5.887 1.00 89.38 292 ALA A O 1
ATOM 2136 N N . THR A 1 293 ? -15.921 -8.250 5.761 1.00 91.62 293 THR A N 1
ATOM 2137 C CA . THR A 1 293 ? -17.158 -8.674 6.438 1.00 91.62 293 THR A CA 1
ATOM 2138 C C . THR A 1 293 ? -18.219 -9.193 5.466 1.00 91.62 293 THR A C 1
ATOM 2140 O O . THR A 1 293 ? -19.312 -9.547 5.885 1.00 91.62 293 THR A O 1
ATOM 2143 N N . GLY A 1 294 ? -17.904 -9.273 4.172 1.00 89.12 294 GLY A N 1
ATOM 2144 C CA . GLY A 1 294 ? -18.799 -9.784 3.136 1.00 89.12 294 GLY A CA 1
ATOM 2145 C C . GLY A 1 294 ? -18.200 -9.664 1.737 1.00 89.12 294 GLY A C 1
ATOM 2146 O O . GLY A 1 294 ? -17.075 -9.180 1.567 1.00 89.12 294 GLY A O 1
ATOM 2147 N N . ILE A 1 295 ? -18.957 -10.083 0.725 1.00 87.12 295 ILE A N 1
ATOM 2148 C CA . ILE A 1 295 ? -18.660 -9.825 -0.691 1.00 87.12 295 ILE A CA 1
ATOM 2149 C C . ILE A 1 295 ? -19.682 -8.836 -1.231 1.00 87.12 295 ILE A C 1
ATOM 2151 O O . ILE A 1 295 ? -20.873 -9.113 -1.203 1.00 87.12 295 ILE A O 1
ATOM 2155 N N . GLY A 1 296 ? -19.228 -7.688 -1.727 1.00 79.25 296 GLY A N 1
ATOM 2156 C CA . GLY A 1 296 ? -20.111 -6.643 -2.251 1.00 79.25 296 GLY A CA 1
ATOM 2157 C C . GLY A 1 296 ? -20.230 -6.665 -3.776 1.00 79.25 296 GLY A C 1
ATOM 2158 O O . GLY A 1 296 ? -21.160 -6.086 -4.338 1.00 79.25 296 GLY A O 1
ATOM 2159 N N . LEU A 1 297 ? -19.293 -7.332 -4.457 1.00 77.00 297 LEU A N 1
ATOM 2160 C CA . LEU A 1 297 ? -19.304 -7.499 -5.907 1.00 77.00 297 LEU A CA 1
ATOM 2161 C C . LEU A 1 297 ? -18.685 -8.837 -6.307 1.00 77.00 297 LEU A C 1
ATOM 2163 O O . LEU A 1 297 ? -17.563 -9.156 -5.923 1.00 77.00 297 LEU A O 1
ATOM 2167 N N . CYS A 1 298 ? -19.395 -9.558 -7.161 1.00 73.88 298 CYS A N 1
ATOM 2168 C CA . CYS A 1 298 ? -18.949 -10.782 -7.808 1.00 73.88 298 CYS A CA 1
ATOM 2169 C C . CYS A 1 298 ? -19.350 -10.689 -9.288 1.00 73.88 298 CYS A C 1
ATOM 2171 O O . CYS A 1 298 ? -20.530 -10.471 -9.576 1.00 73.88 298 CYS A O 1
ATOM 2173 N N . ARG A 1 299 ? -18.382 -10.739 -10.212 1.00 67.56 299 ARG A N 1
ATOM 2174 C CA . ARG A 1 299 ? -18.566 -10.487 -11.652 1.00 67.56 299 ARG A CA 1
ATOM 2175 C C . ARG A 1 299 ? -18.700 -11.796 -12.430 1.00 67.56 299 ARG A C 1
ATOM 2177 O O . ARG A 1 299 ? -17.909 -12.713 -12.260 1.00 67.56 299 ARG A O 1
ATOM 2184 N N . LEU A 1 300 ? -19.685 -11.848 -13.325 1.00 59.66 300 LEU A N 1
ATOM 2185 C CA . LEU A 1 300 ? -19.947 -12.970 -14.234 1.00 59.66 300 LEU A CA 1
ATOM 2186 C C . LEU A 1 300 ? -19.071 -12.917 -15.506 1.00 59.66 300 LEU A C 1
ATOM 2188 O O . LEU A 1 300 ? -18.641 -11.826 -15.890 1.00 59.66 300 LEU A O 1
ATOM 2192 N N . PRO A 1 301 ? -18.868 -14.051 -16.216 1.00 51.78 301 PRO A N 1
ATOM 2193 C CA . PRO A 1 301 ? -19.487 -15.364 -16.002 1.00 51.78 301 PRO A CA 1
ATOM 2194 C C . PRO A 1 301 ? -18.669 -16.272 -15.072 1.00 51.78 301 PRO A C 1
ATOM 2196 O O . PRO A 1 301 ? -17.511 -16.567 -15.347 1.00 51.78 301 PRO A O 1
ATOM 2199 N N . LEU A 1 302 ? -19.309 -16.759 -14.009 1.00 55.38 302 LEU A N 1
ATOM 2200 C CA . LEU A 1 302 ? -18.759 -17.757 -13.089 1.00 55.38 302 LEU A CA 1
ATOM 2201 C C . LEU A 1 302 ? -19.471 -19.093 -13.282 1.00 55.38 302 LEU A C 1
ATOM 2203 O O . LEU A 1 302 ? -20.668 -19.125 -13.583 1.00 55.38 302 LEU A O 1
ATOM 2207 N N . GLN A 1 303 ? -18.739 -20.195 -13.127 1.00 53.84 303 GLN A N 1
ATOM 2208 C CA . GLN A 1 303 ? -19.317 -21.536 -13.161 1.00 53.84 303 GLN A CA 1
ATOM 2209 C C . GLN A 1 303 ? -19.991 -21.840 -11.815 1.00 53.84 303 GLN A C 1
ATOM 2211 O O . GLN A 1 303 ? -19.645 -21.262 -10.789 1.00 53.84 303 GLN A O 1
ATOM 2216 N N . GLN A 1 304 ? -20.955 -22.767 -11.784 1.00 55.41 304 GLN A N 1
ATOM 2217 C CA . GLN A 1 304 ? -21.659 -23.135 -10.544 1.00 55.41 304 GLN A CA 1
ATOM 2218 C C . GLN A 1 304 ? -20.693 -23.510 -9.400 1.00 55.41 304 GLN A C 1
ATOM 2220 O O . GLN A 1 304 ? -20.915 -23.124 -8.254 1.00 55.41 304 GLN A O 1
ATOM 2225 N N . ALA A 1 305 ? -19.590 -24.192 -9.724 1.00 62.09 305 ALA A N 1
ATOM 2226 C CA . ALA A 1 305 ? -18.555 -24.561 -8.762 1.00 62.09 305 ALA A CA 1
ATOM 2227 C C . ALA A 1 305 ? -17.875 -23.345 -8.099 1.00 62.09 305 ALA A C 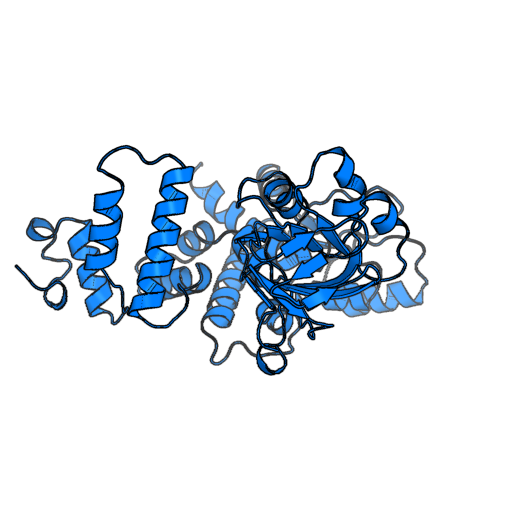1
ATOM 2229 O O . ALA A 1 305 ? -17.487 -23.425 -6.935 1.00 62.09 305 ALA A O 1
ATOM 2230 N N . ASP A 1 306 ? -17.758 -22.215 -8.802 1.00 55.03 306 ASP A N 1
ATOM 2231 C CA . ASP A 1 306 ? -17.176 -20.990 -8.247 1.00 55.03 306 ASP A CA 1
ATOM 2232 C C . ASP A 1 306 ? -18.098 -20.383 -7.181 1.00 55.03 306 ASP A C 1
ATOM 2234 O O . ASP A 1 306 ? -17.615 -19.942 -6.141 1.00 55.03 306 ASP A O 1
ATOM 2238 N N . PHE A 1 307 ? -19.423 -20.433 -7.384 1.00 57.91 307 PHE A N 1
ATOM 2239 C CA . PHE A 1 307 ? -20.405 -19.996 -6.383 1.00 57.91 307 PHE A CA 1
ATOM 2240 C C . PHE A 1 307 ? -20.392 -20.878 -5.135 1.00 57.91 307 PHE A C 1
ATOM 2242 O O . PHE A 1 307 ? -20.414 -20.361 -4.021 1.00 57.91 307 PHE A O 1
ATOM 2249 N N . GLU A 1 308 ? -20.315 -22.199 -5.299 1.00 70.62 308 GLU A N 1
ATOM 2250 C CA . GLU A 1 308 ? -20.219 -23.133 -4.170 1.00 70.62 308 GLU A CA 1
ATOM 2251 C C . GLU A 1 308 ? -18.959 -22.862 -3.331 1.00 70.62 308 GLU A C 1
ATOM 2253 O O . GLU A 1 308 ? -19.033 -22.783 -2.104 1.00 70.62 308 GLU A O 1
ATOM 2258 N N . GLN A 1 309 ? -17.815 -22.623 -3.982 1.00 74.62 309 GLN A N 1
ATOM 2259 C CA . GLN A 1 309 ? -16.575 -22.250 -3.297 1.00 74.62 309 GLN A CA 1
ATOM 2260 C C . GLN A 1 309 ? -16.649 -20.859 -2.653 1.00 74.62 309 GLN A C 1
ATOM 2262 O O . GLN A 1 309 ? -16.119 -20.667 -1.559 1.00 74.62 309 GLN A O 1
ATOM 2267 N N . LEU A 1 310 ? -17.297 -19.891 -3.307 1.00 71.44 310 LEU A N 1
ATOM 2268 C CA . LEU A 1 310 ? -17.501 -18.538 -2.788 1.00 71.44 310 LEU A CA 1
ATOM 2269 C C . LEU A 1 310 ? -18.343 -18.559 -1.505 1.00 71.44 310 LEU A C 1
ATOM 2271 O O . LEU A 1 310 ? -17.941 -17.974 -0.499 1.00 71.44 310 LEU A O 1
ATOM 2275 N N . PHE A 1 311 ? -19.477 -19.267 -1.519 1.00 77.00 311 PHE A N 1
ATOM 2276 C CA . PHE A 1 311 ? -20.347 -19.407 -0.352 1.00 7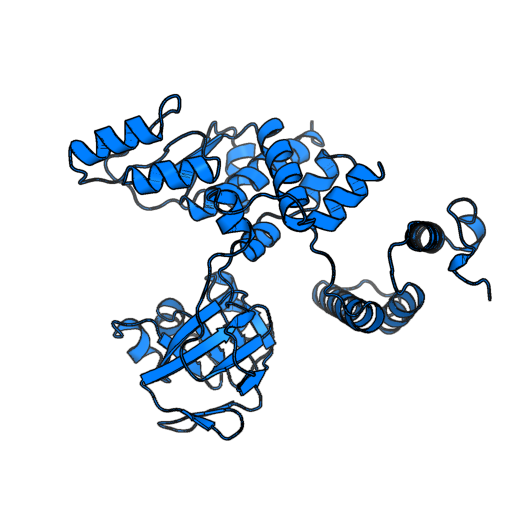7.00 311 PHE A CA 1
ATOM 2277 C C . PHE A 1 311 ? -19.672 -20.192 0.772 1.00 77.00 311 PHE A C 1
ATOM 2279 O O . PHE A 1 311 ? -19.778 -19.792 1.927 1.00 77.00 311 PHE A O 1
ATOM 2286 N N . ALA A 1 312 ? -18.907 -21.241 0.453 1.00 81.62 312 ALA A N 1
ATOM 2287 C CA . ALA A 1 312 ? -18.111 -21.952 1.451 1.00 81.62 312 ALA A CA 1
ATOM 2288 C C . ALA A 1 312 ? -17.035 -21.047 2.085 1.00 81.62 312 ALA A C 1
ATOM 2290 O O . ALA A 1 312 ? -16.851 -21.051 3.301 1.00 81.62 312 ALA A O 1
ATOM 2291 N N . ALA A 1 313 ? -16.340 -20.231 1.282 1.00 78.38 313 ALA A N 1
ATOM 2292 C CA . ALA A 1 313 ? -15.326 -19.300 1.776 1.00 78.38 313 ALA A CA 1
ATOM 2293 C C . ALA A 1 313 ? -15.921 -18.198 2.670 1.00 78.38 313 ALA A C 1
ATOM 2295 O O . ALA A 1 313 ? -15.272 -17.764 3.628 1.00 78.38 313 ALA A O 1
ATOM 2296 N N . MET A 1 314 ? -17.152 -17.772 2.382 1.00 83.38 314 MET A N 1
ATOM 2297 C CA . MET A 1 314 ? -17.874 -16.718 3.098 1.00 83.38 314 MET A CA 1
ATOM 2298 C C . MET A 1 314 ? -18.946 -17.239 4.054 1.00 83.38 314 MET A C 1
ATOM 2300 O O . MET A 1 314 ? -19.872 -16.505 4.385 1.00 83.38 314 MET A O 1
ATOM 2304 N N . ASP A 1 315 ? -18.807 -18.474 4.541 1.00 85.06 315 ASP A N 1
ATOM 2305 C CA . ASP A 1 315 ? -19.755 -19.039 5.501 1.00 85.06 315 ASP A CA 1
ATOM 2306 C C . ASP A 1 315 ? -19.953 -18.108 6.713 1.00 85.06 315 ASP A C 1
ATOM 2308 O O . ASP A 1 315 ? -18.983 -17.721 7.386 1.00 85.06 315 ASP A O 1
ATOM 2312 N N . GLY A 1 316 ? -21.216 -17.728 6.936 1.00 78.62 316 GLY A N 1
ATOM 2313 C CA . GLY A 1 316 ? -21.661 -16.779 7.957 1.00 78.62 316 GLY A CA 1
ATOM 2314 C C . GLY A 1 316 ? -21.625 -15.288 7.583 1.00 78.62 316 GLY A C 1
ATOM 2315 O O . GLY A 1 316 ? -21.968 -14.475 8.438 1.00 78.62 316 GLY A O 1
ATOM 2316 N N . LEU A 1 317 ? -21.236 -14.904 6.358 1.00 81.12 317 LEU A N 1
ATOM 2317 C CA . LEU A 1 317 ? -21.133 -13.504 5.908 1.00 81.12 317 LEU A CA 1
ATOM 2318 C C . LEU A 1 317 ? -22.012 -13.219 4.668 1.00 81.12 317 LEU A C 1
ATOM 2320 O O . LEU A 1 317 ? -22.219 -14.110 3.841 1.00 81.12 317 LEU A O 1
ATOM 2324 N N . PRO A 1 318 ? -22.527 -11.984 4.493 1.00 79.50 318 PRO A N 1
ATOM 2325 C CA . PRO A 1 318 ? -23.326 -11.616 3.324 1.00 79.50 318 PRO A CA 1
ATOM 2326 C C . PRO A 1 318 ? -22.514 -11.644 2.016 1.00 79.50 318 PRO A C 1
ATOM 2328 O O . PRO A 1 318 ? -21.365 -11.200 1.959 1.00 79.50 318 PRO A O 1
ATOM 2331 N N . VAL A 1 319 ? -23.143 -12.119 0.934 1.00 70.88 319 VAL A N 1
ATOM 2332 C CA . VAL A 1 319 ? -22.583 -12.147 -0.428 1.00 70.88 319 VAL A CA 1
ATOM 2333 C C . VAL A 1 319 ? -23.568 -11.494 -1.400 1.00 70.88 319 VAL A C 1
ATOM 2335 O O . VAL A 1 319 ? -24.658 -12.008 -1.642 1.00 70.88 319 VAL A O 1
ATOM 2338 N N . THR A 1 320 ? -23.168 -10.367 -1.981 1.00 69.94 320 THR A N 1
ATOM 2339 C CA . THR A 1 320 ? -23.910 -9.596 -2.982 1.00 69.94 320 THR A CA 1
ATOM 2340 C C . THR A 1 320 ? -23.334 -9.865 -4.372 1.00 69.94 320 THR A C 1
ATOM 2342 O O . THR A 1 320 ? -22.182 -9.541 -4.663 1.00 69.94 320 THR A O 1
ATOM 2345 N N . ILE A 1 321 ? -24.150 -10.441 -5.257 1.00 59.59 321 ILE A N 1
ATOM 2346 C CA . ILE A 1 321 ? -23.785 -10.745 -6.649 1.00 59.59 321 ILE A CA 1
ATOM 2347 C C . ILE A 1 321 ? -24.432 -9.687 -7.555 1.00 59.59 321 ILE A C 1
ATOM 2349 O O . ILE A 1 321 ? -25.655 -9.550 -7.564 1.00 59.59 321 ILE A O 1
ATOM 2353 N N . ARG A 1 322 ? -23.636 -8.926 -8.323 1.00 60.31 322 ARG A N 1
ATOM 2354 C CA . ARG A 1 322 ? -24.139 -7.913 -9.277 1.00 60.31 322 ARG A CA 1
ATOM 2355 C C . ARG A 1 322 ? -23.904 -8.375 -10.712 1.00 60.31 322 ARG A C 1
ATOM 2357 O O . ARG A 1 322 ? -22.810 -8.801 -11.060 1.00 60.31 322 ARG A O 1
ATOM 2364 N N . LEU A 1 323 ? -24.932 -8.242 -11.551 1.00 41.56 323 LEU A N 1
ATOM 2365 C CA . LEU A 1 323 ? -24.941 -8.809 -12.901 1.00 41.56 323 LEU A CA 1
ATOM 2366 C C . LEU A 1 323 ? -24.156 -8.000 -13.950 1.00 41.56 323 LEU A C 1
ATOM 2368 O O . LEU A 1 323 ? -23.765 -8.623 -14.923 1.00 41.56 323 LEU A O 1
ATOM 2372 N N . ILE A 1 324 ? -23.906 -6.688 -13.771 1.00 41.38 324 ILE A N 1
ATOM 2373 C CA . ILE A 1 324 ? -22.987 -5.823 -14.564 1.00 41.38 324 ILE A CA 1
ATOM 2374 C C . ILE A 1 324 ? -22.974 -4.394 -13.963 1.00 41.38 324 ILE A C 1
ATOM 2376 O O . ILE A 1 324 ? -24.047 -3.863 -13.686 1.00 41.38 324 ILE A O 1
ATOM 2380 N N . ASP A 1 325 ? -21.789 -3.786 -13.763 1.00 42.69 325 ASP A N 1
ATOM 2381 C CA . ASP A 1 325 ? -21.512 -2.322 -13.778 1.00 42.69 325 ASP A CA 1
ATOM 2382 C C . ASP A 1 325 ? -19.983 -2.049 -13.634 1.00 42.69 325 ASP A C 1
ATOM 2384 O O . ASP A 1 325 ? -19.273 -2.918 -13.110 1.00 42.69 325 ASP A O 1
ATOM 2388 N N . PRO A 1 326 ? -19.433 -0.895 -14.083 1.00 41.94 326 PRO A N 1
ATOM 2389 C CA . PRO A 1 326 ? -17.998 -0.614 -14.063 1.00 41.94 326 PRO A CA 1
ATOM 2390 C C . PRO A 1 326 ? -17.465 -0.371 -12.637 1.00 41.94 326 PRO A C 1
ATOM 2392 O O . PRO A 1 326 ? -18.229 -0.085 -11.712 1.00 41.94 326 PRO A O 1
ATOM 2395 N N . PRO A 1 327 ? -16.141 -0.495 -12.424 1.00 42.06 327 PRO A N 1
ATOM 2396 C CA . PRO A 1 327 ? -15.556 -0.543 -11.090 1.00 42.06 327 PRO A CA 1
ATOM 2397 C C . PRO A 1 327 ? -15.596 0.835 -10.418 1.00 42.06 327 PRO A C 1
ATOM 2399 O O . PRO A 1 327 ? -14.710 1.668 -10.617 1.00 42.06 327 PRO A O 1
ATOM 2402 N N . LEU A 1 328 ? -16.588 1.074 -9.563 1.00 41.06 328 LEU A N 1
ATOM 2403 C CA . LEU A 1 328 ? -16.490 2.137 -8.567 1.00 41.06 328 LEU A CA 1
ATOM 2404 C C . LEU A 1 328 ? -15.506 1.675 -7.485 1.00 41.06 328 LEU A C 1
ATOM 2406 O O . LEU A 1 328 ? -15.720 0.682 -6.790 1.00 41.06 328 LEU A O 1
ATOM 2410 N N . HIS A 1 329 ? -14.369 2.364 -7.404 1.00 55.09 329 HIS A N 1
ATOM 2411 C CA . HIS A 1 329 ? -13.243 2.031 -6.537 1.00 55.09 329 HIS A CA 1
ATOM 2412 C C . HIS A 1 329 ? -13.511 2.481 -5.092 1.00 55.09 329 HIS A C 1
ATOM 2414 O O . HIS A 1 329 ? -12.855 3.387 -4.600 1.00 55.09 329 HIS A O 1
ATOM 2420 N N . GLY A 1 330 ? -14.441 1.839 -4.381 1.00 58.28 330 GLY A N 1
ATOM 2421 C CA . GLY A 1 330 ? -14.841 2.275 -3.033 1.00 58.28 330 GLY A CA 1
ATOM 2422 C C . GLY A 1 330 ? -13.780 2.133 -1.931 1.00 58.28 330 GLY A C 1
ATOM 2423 O O . GLY A 1 330 ? -14.010 2.547 -0.804 1.00 58.28 330 GLY A O 1
ATOM 2424 N N . GLY A 1 331 ? -12.619 1.543 -2.227 1.00 61.44 331 GLY A N 1
ATOM 2425 C CA . GLY A 1 331 ? -11.584 1.249 -1.229 1.00 61.44 331 GLY A CA 1
ATOM 2426 C C . GLY A 1 331 ? -10.507 2.314 -1.042 1.00 61.44 331 GLY A C 1
ATOM 2427 O O . GLY A 1 331 ? -9.523 2.025 -0.368 1.00 61.44 331 GLY A O 1
ATOM 2428 N N . ASP A 1 332 ? -10.585 3.476 -1.699 1.00 73.31 332 ASP A N 1
ATOM 2429 C CA . ASP A 1 332 ? -9.661 4.572 -1.380 1.00 73.31 332 ASP A CA 1
ATOM 2430 C C . ASP A 1 332 ? -10.086 5.316 -0.092 1.00 73.31 332 ASP A C 1
ATOM 2432 O O . ASP A 1 332 ? -11.282 5.403 0.197 1.00 73.31 332 ASP A O 1
ATOM 2436 N N . PRO A 1 333 ? -9.135 5.869 0.688 1.00 80.06 333 PRO A N 1
ATOM 2437 C CA . PRO A 1 333 ? -9.441 6.526 1.959 1.00 80.06 333 PRO A CA 1
ATOM 2438 C C . PRO A 1 333 ? -10.469 7.661 1.897 1.00 80.06 333 PRO A C 1
ATOM 2440 O O . PRO A 1 333 ? -11.234 7.836 2.844 1.00 80.06 333 PRO A O 1
ATOM 2443 N N . ALA A 1 334 ? -10.488 8.446 0.817 1.00 74.44 334 ALA A N 1
ATOM 2444 C CA . ALA A 1 334 ? -11.403 9.578 0.698 1.00 74.44 334 ALA A CA 1
ATOM 2445 C C . ALA A 1 334 ? -12.837 9.093 0.445 1.00 74.44 334 ALA A C 1
ATOM 2447 O O . ALA A 1 334 ? -13.767 9.566 1.100 1.00 74.44 334 ALA A O 1
ATOM 2448 N N . SER A 1 335 ? -12.999 8.098 -0.428 1.00 73.06 335 SER A N 1
ATOM 2449 C CA . SER A 1 335 ? -14.286 7.457 -0.699 1.00 73.06 335 SER A CA 1
ATOM 2450 C C . SER A 1 335 ? -14.874 6.794 0.544 1.00 73.06 335 SER A C 1
ATOM 2452 O O . SER A 1 335 ? -16.047 6.999 0.841 1.00 73.06 335 SER A O 1
ATOM 2454 N N . VAL A 1 336 ? -14.070 6.056 1.319 1.00 79.19 336 VAL A N 1
ATOM 2455 C CA . VAL A 1 336 ? -14.541 5.382 2.547 1.00 79.19 336 VAL A CA 1
ATOM 2456 C C . VAL A 1 336 ? -15.122 6.382 3.550 1.00 79.19 336 VAL A C 1
ATOM 2458 O O . VAL A 1 336 ? -16.201 6.148 4.093 1.00 79.19 336 VAL A O 1
ATOM 2461 N N . ARG A 1 337 ? -14.452 7.522 3.761 1.00 81.25 337 ARG A N 1
ATOM 2462 C CA . ARG A 1 337 ? -14.960 8.589 4.641 1.00 81.25 337 ARG A CA 1
ATOM 2463 C C . ARG A 1 337 ? -16.253 9.193 4.114 1.00 81.25 337 ARG A C 1
ATOM 2465 O O . ARG A 1 337 ? -17.219 9.287 4.859 1.00 81.25 337 ARG A O 1
ATOM 2472 N N . PHE A 1 338 ? -16.294 9.522 2.824 1.00 75.25 338 PHE A N 1
ATOM 2473 C CA . PHE A 1 338 ? -17.500 10.048 2.191 1.00 75.25 338 PHE A CA 1
ATOM 2474 C C . PHE A 1 338 ? -18.699 9.102 2.365 1.00 75.25 338 PHE A C 1
ATOM 2476 O O . PHE A 1 338 ? -19.784 9.545 2.735 1.00 75.25 338 PHE A O 1
ATOM 2483 N N . PHE A 1 339 ? -18.512 7.796 2.157 1.00 77.06 339 PHE A N 1
ATOM 2484 C CA . PHE A 1 339 ? -19.582 6.810 2.327 1.00 77.06 339 PHE A CA 1
ATOM 2485 C C . PHE A 1 339 ? -19.999 6.624 3.789 1.00 77.06 339 PHE A C 1
ATOM 2487 O O . PHE A 1 339 ? -21.185 6.429 4.064 1.00 77.06 339 PHE A O 1
ATOM 2494 N N . HIS A 1 340 ? -19.056 6.728 4.729 1.00 81.00 340 HIS A N 1
ATOM 2495 C CA . HIS A 1 340 ? -19.372 6.752 6.153 1.00 81.00 340 HIS A CA 1
ATOM 2496 C C . HIS A 1 340 ? -20.250 7.960 6.510 1.00 81.00 340 HIS A C 1
ATOM 2498 O O . HIS A 1 340 ? -21.286 7.787 7.153 1.00 81.00 340 HIS A O 1
ATOM 2504 N N . ASP A 1 341 ? -19.882 9.160 6.063 1.00 77.75 341 ASP A N 1
ATOM 2505 C CA . ASP A 1 341 ? -20.625 10.391 6.356 1.00 77.75 341 ASP A CA 1
ATOM 2506 C C . ASP A 1 341 ? -22.000 10.406 5.671 1.00 77.75 341 ASP A C 1
ATOM 2508 O O . ASP A 1 341 ? -22.984 10.874 6.244 1.00 77.75 341 ASP A O 1
ATOM 2512 N N . ALA A 1 342 ? -22.095 9.817 4.475 1.00 75.69 342 ALA A N 1
ATOM 2513 C CA . ALA A 1 342 ? -23.346 9.630 3.744 1.00 75.69 342 ALA A CA 1
ATOM 2514 C C . ALA A 1 342 ? -24.286 8.586 4.380 1.00 75.69 342 ALA A C 1
ATOM 2516 O O . ALA A 1 342 ? -25.423 8.440 3.934 1.00 75.69 342 ALA A O 1
ATOM 2517 N N . GLY A 1 343 ? -23.839 7.866 5.414 1.00 77.81 343 GLY A N 1
ATOM 2518 C CA . GLY A 1 343 ? -24.681 6.921 6.142 1.00 77.81 343 GLY A CA 1
ATOM 2519 C C . GLY A 1 343 ? -24.853 5.565 5.458 1.00 77.81 343 GLY A C 1
ATOM 2520 O O . GLY A 1 343 ? -25.793 4.858 5.798 1.00 77.81 343 GLY A O 1
ATOM 2521 N N . LEU A 1 344 ? -23.967 5.180 4.530 1.00 78.62 344 LEU A N 1
ATOM 2522 C CA . LEU A 1 344 ? -24.005 3.837 3.941 1.00 78.62 344 LEU A CA 1
ATOM 2523 C C . LEU A 1 344 ? -23.719 2.768 5.009 1.00 78.62 344 LEU A C 1
ATOM 2525 O O . LEU A 1 344 ? -23.030 3.032 6.004 1.00 78.62 344 LEU A O 1
ATOM 2529 N N . ASP A 1 345 ? -24.243 1.565 4.774 1.00 80.31 345 ASP A N 1
ATOM 2530 C CA . ASP A 1 345 ? -24.049 0.401 5.647 1.00 80.31 345 ASP A CA 1
ATOM 2531 C C . ASP A 1 345 ? -22.746 -0.338 5.333 1.00 80.31 345 ASP A C 1
ATOM 2533 O O . ASP A 1 345 ? -22.052 -0.789 6.240 1.00 80.31 345 ASP A O 1
ATOM 2537 N N . HIS A 1 346 ? -22.378 -0.417 4.051 1.00 82.69 346 HIS A N 1
ATOM 2538 C CA . HIS A 1 346 ? -21.168 -1.099 3.607 1.00 82.69 346 HIS A CA 1
ATOM 2539 C C . HIS A 1 346 ? -20.531 -0.429 2.385 1.00 82.69 346 HIS A C 1
ATOM 2541 O O . HIS A 1 346 ? -21.184 0.277 1.613 1.00 82.69 346 HIS A O 1
ATOM 2547 N N . VAL A 1 347 ? -19.240 -0.694 2.191 1.00 82.69 347 VAL A N 1
ATOM 2548 C CA . VAL A 1 347 ? -18.481 -0.364 0.981 1.00 82.69 347 VAL A CA 1
ATOM 2549 C C . VAL A 1 347 ? -17.756 -1.606 0.476 1.00 82.69 347 VAL A C 1
ATOM 2551 O O . VAL A 1 347 ? -17.307 -2.426 1.271 1.00 82.69 347 VAL A O 1
ATOM 2554 N N . SER A 1 348 ? -17.618 -1.746 -0.843 1.00 79.94 348 SER A N 1
ATOM 2555 C CA . SER A 1 348 ? -16.912 -2.876 -1.452 1.00 79.94 348 SER A CA 1
ATOM 2556 C C . SER A 1 348 ? -15.654 -2.432 -2.191 1.00 79.94 348 SER A C 1
ATOM 2558 O O . SER A 1 348 ? -15.651 -1.414 -2.890 1.00 79.94 348 SER A O 1
ATOM 2560 N N . CYS A 1 349 ? -14.566 -3.190 -2.054 1.00 76.62 349 CYS A N 1
ATOM 2561 C CA . CYS A 1 349 ? -13.304 -2.903 -2.733 1.00 76.62 349 CYS A CA 1
ATOM 2562 C C . CYS A 1 349 ? -12.519 -4.167 -3.108 1.00 76.62 349 CYS A C 1
ATOM 2564 O O . CYS A 1 349 ? -12.852 -5.274 -2.705 1.00 76.62 349 CYS A O 1
ATOM 2566 N N . SER A 1 350 ? -11.457 -4.035 -3.910 1.00 77.69 350 SER A N 1
ATOM 2567 C CA . SER A 1 350 ? -10.566 -5.170 -4.206 1.00 77.69 350 SER A CA 1
ATOM 2568 C C . SER A 1 350 ? -9.997 -5.770 -2.909 1.00 77.69 350 SER A C 1
ATOM 2570 O O . SER A 1 350 ? -9.640 -4.976 -2.034 1.00 77.69 350 SER A O 1
ATOM 2572 N N . PRO A 1 351 ? -9.768 -7.095 -2.807 1.00 77.12 351 PRO A N 1
ATOM 2573 C CA . PRO A 1 351 ? -9.296 -7.736 -1.577 1.00 77.12 351 PRO A CA 1
ATOM 2574 C C . PRO A 1 351 ? -8.077 -7.036 -0.962 1.00 77.12 351 PRO A C 1
ATOM 2576 O O . PRO A 1 351 ? -8.060 -6.736 0.224 1.00 77.12 351 PRO A O 1
ATOM 2579 N N . PHE A 1 352 ? -7.097 -6.649 -1.784 1.00 79.25 352 PHE A N 1
ATOM 2580 C CA . PHE A 1 352 ? -5.884 -5.956 -1.332 1.00 79.25 352 PHE A CA 1
ATOM 2581 C C . PHE A 1 352 ? -6.136 -4.613 -0.617 1.00 79.25 352 PHE A C 1
ATOM 2583 O O . PHE A 1 352 ? -5.320 -4.183 0.192 1.00 79.25 352 PHE A O 1
ATOM 2590 N N . ARG A 1 353 ? -7.261 -3.943 -0.892 1.00 81.50 353 ARG A N 1
ATOM 2591 C CA . ARG A 1 353 ? -7.636 -2.672 -0.255 1.00 81.50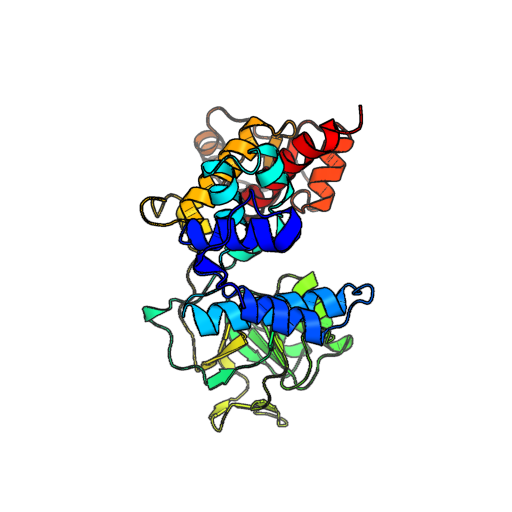 353 ARG A CA 1
ATOM 2592 C C . ARG A 1 353 ? -8.458 -2.850 1.018 1.00 81.50 353 ARG A C 1
ATOM 2594 O O . ARG A 1 353 ? -8.642 -1.868 1.729 1.00 81.50 353 ARG A O 1
ATOM 2601 N N . VAL A 1 354 ? -8.902 -4.065 1.341 1.00 86.56 354 VAL A N 1
ATOM 2602 C CA . VAL A 1 354 ? -9.735 -4.333 2.523 1.00 86.56 354 VAL A CA 1
ATOM 2603 C C . VAL A 1 354 ? -9.077 -3.836 3.818 1.00 86.56 354 VAL A C 1
ATOM 2605 O O . VAL A 1 354 ? -9.756 -3.127 4.557 1.00 86.56 354 VAL A O 1
ATOM 2608 N N . PRO A 1 355 ? -7.777 -4.078 4.104 1.00 88.88 355 PRO A N 1
ATOM 2609 C CA . PRO A 1 355 ? -7.176 -3.579 5.345 1.00 88.88 355 PRO A CA 1
ATOM 2610 C C . PRO A 1 355 ? -7.137 -2.048 5.416 1.00 88.88 355 PRO A C 1
ATOM 2612 O O . PRO A 1 355 ? -7.403 -1.466 6.463 1.00 88.88 355 PRO A O 1
ATOM 2615 N N . VAL A 1 356 ? -6.864 -1.381 4.291 1.00 88.56 356 VAL A N 1
ATOM 2616 C CA . VAL A 1 356 ? -6.870 0.088 4.210 1.00 88.56 356 VAL A CA 1
ATOM 2617 C C . VAL A 1 356 ? -8.283 0.633 4.420 1.00 88.56 356 VAL A C 1
ATOM 2619 O O . VAL A 1 356 ? -8.469 1.559 5.204 1.00 88.56 356 VAL A O 1
ATOM 2622 N N . ALA A 1 357 ? -9.282 0.035 3.768 1.00 86.19 357 ALA A N 1
ATOM 2623 C CA . ALA A 1 357 ? -10.676 0.438 3.902 1.00 86.19 357 ALA A CA 1
ATOM 2624 C C . ALA A 1 357 ? -11.205 0.224 5.330 1.00 86.19 357 ALA A C 1
ATOM 2626 O O . ALA A 1 357 ? -11.884 1.100 5.853 1.00 86.19 357 ALA A O 1
ATOM 2627 N N . ARG A 1 358 ? -10.836 -0.881 5.992 1.00 92.69 358 ARG A N 1
ATOM 2628 C CA . ARG A 1 358 ? -11.176 -1.155 7.401 1.00 92.69 358 ARG A CA 1
ATOM 2629 C C . ARG A 1 358 ? -10.589 -0.117 8.347 1.00 92.69 358 ARG A C 1
ATOM 2631 O O . ARG A 1 358 ? -11.309 0.430 9.179 1.00 92.69 358 ARG A O 1
ATOM 2638 N N . LEU A 1 359 ? -9.299 0.196 8.186 1.00 91.56 359 LEU A N 1
ATOM 2639 C CA . LEU A 1 359 ? -8.654 1.235 8.985 1.00 91.56 359 LEU A CA 1
ATOM 2640 C C . LEU A 1 359 ? -9.385 2.574 8.814 1.00 91.56 359 LEU A C 1
ATOM 2642 O O . LEU A 1 359 ? -9.707 3.229 9.799 1.00 91.56 359 LEU A O 1
ATOM 2646 N N . GLU A 1 360 ? -9.682 2.972 7.576 1.00 89.50 360 GLU A N 1
ATOM 2647 C CA . GLU A 1 360 ? -10.362 4.242 7.302 1.00 89.50 360 GLU A CA 1
ATOM 2648 C C . GLU A 1 360 ? -11.822 4.264 7.771 1.00 89.50 360 GLU A C 1
ATOM 2650 O O . GLU A 1 360 ? -12.275 5.306 8.239 1.00 89.50 360 GLU A O 1
ATOM 2655 N N . ALA A 1 361 ? -12.534 3.135 7.732 1.00 87.88 361 ALA A N 1
ATOM 2656 C CA . ALA A 1 361 ? -13.883 3.018 8.283 1.00 87.88 361 ALA A CA 1
ATOM 2657 C C . ALA A 1 361 ? -13.895 3.247 9.805 1.00 87.88 361 ALA A C 1
ATOM 2659 O O . ALA A 1 361 ? -14.741 3.990 10.311 1.00 87.88 361 ALA A O 1
ATOM 2660 N N . GLY A 1 362 ? -12.921 2.680 10.526 1.00 90.62 362 GLY A N 1
ATOM 2661 C CA . GLY A 1 362 ? -12.743 2.935 11.955 1.00 90.62 362 GLY A CA 1
ATOM 2662 C C . GLY A 1 362 ? -12.331 4.383 12.243 1.00 90.62 362 GLY A C 1
ATOM 2663 O O . GLY A 1 362 ? -12.886 5.029 13.130 1.00 90.62 362 GLY A O 1
ATOM 2664 N N . ARG A 1 363 ? -11.398 4.937 11.454 1.00 92.00 363 ARG A N 1
ATOM 2665 C CA . ARG A 1 363 ? -10.965 6.343 11.571 1.00 92.00 363 ARG A CA 1
ATOM 2666 C C . ARG A 1 363 ? -12.110 7.328 11.376 1.00 92.00 363 ARG A C 1
ATOM 2668 O O . ARG A 1 363 ? -12.201 8.297 12.126 1.00 92.00 363 ARG A O 1
ATOM 2675 N N . ALA A 1 364 ? -12.961 7.098 10.378 1.00 86.88 364 ALA A N 1
ATOM 2676 C CA . ALA A 1 364 ? -14.128 7.934 10.119 1.00 86.88 364 ALA A CA 1
ATOM 2677 C C . ALA A 1 364 ? -15.066 7.966 11.338 1.00 86.88 364 ALA A C 1
ATOM 2679 O O . ALA A 1 364 ? -15.446 9.047 11.787 1.00 86.88 364 ALA A O 1
ATOM 2680 N N . ALA A 1 365 ? -15.324 6.804 11.949 1.00 89.75 365 ALA A N 1
ATOM 2681 C CA . ALA A 1 365 ? -16.199 6.687 13.115 1.00 89.75 365 ALA A CA 1
ATOM 2682 C C . ALA A 1 365 ? -15.710 7.492 14.337 1.00 89.75 365 ALA A C 1
ATOM 2684 O O . ALA A 1 365 ? -16.516 8.137 15.002 1.00 89.75 365 ALA A O 1
ATOM 2685 N N . VAL A 1 366 ? -14.398 7.514 14.604 1.00 89.25 366 VAL A N 1
ATOM 2686 C CA . VAL A 1 366 ? -13.806 8.259 15.743 1.00 89.25 366 VAL A CA 1
ATOM 2687 C C . VAL A 1 366 ? -13.524 9.738 15.447 1.00 89.25 366 VAL A C 1
ATOM 2689 O O . VAL A 1 366 ? -13.119 10.494 16.331 1.00 89.25 366 VAL A O 1
ATOM 2692 N N . THR A 1 367 ? -13.677 10.159 14.191 1.00 81.06 367 THR A N 1
ATOM 2693 C CA . THR A 1 367 ? -13.480 11.558 13.777 1.00 81.06 367 THR A CA 1
ATOM 2694 C C . THR A 1 367 ? -14.817 12.298 13.706 1.00 81.06 367 THR A C 1
ATOM 2696 O O . THR A 1 367 ? -14.890 13.461 14.091 1.00 81.06 367 THR A O 1
ATOM 2699 N N . GLY A 1 368 ? -15.895 11.621 13.291 1.00 60.94 368 GLY A N 1
ATOM 2700 C CA . GLY A 1 368 ? -17.248 12.189 13.250 1.00 60.94 368 GLY A CA 1
ATOM 2701 C C . GLY A 1 368 ? -17.898 12.424 14.622 1.00 60.94 368 GLY A C 1
ATOM 2702 O O . GLY A 1 368 ? -18.933 13.084 14.698 1.00 60.94 368 GLY A O 1
ATOM 2703 N N . SER A 1 369 ? -17.315 11.916 15.714 1.00 48.97 369 SER A N 1
ATOM 2704 C CA . SER A 1 369 ? -17.848 12.086 17.074 1.00 48.97 369 SER A CA 1
ATOM 2705 C C . SER A 1 369 ? -17.591 13.466 17.690 1.00 48.97 369 SER A C 1
ATOM 2707 O O . SER A 1 369 ? -18.262 13.808 18.655 1.00 48.97 369 SER A O 1
ATOM 2709 N N . ASP A 1 370 ? -16.667 14.267 17.146 1.00 42.56 370 ASP A N 1
ATOM 2710 C CA . ASP A 1 370 ? -16.354 15.613 17.665 1.00 42.56 370 ASP A CA 1
ATOM 2711 C C . ASP A 1 370 ? -17.279 16.717 17.098 1.00 42.56 370 ASP A C 1
ATOM 2713 O O . ASP A 1 370 ? -17.119 17.891 17.427 1.00 42.56 370 ASP A O 1
ATOM 2717 N N . THR A 1 371 ? -18.244 16.379 16.229 1.00 35.75 371 THR A N 1
ATOM 2718 C CA . THR A 1 371 ? -19.101 17.363 15.523 1.00 35.75 371 THR A CA 1
ATOM 2719 C C . THR A 1 371 ? -20.603 17.248 15.817 1.00 35.75 371 THR A C 1
ATOM 2721 O O . THR A 1 371 ? -21.410 17.766 15.044 1.00 35.75 371 THR A O 1
ATOM 2724 N N . ARG A 1 372 ? -21.007 16.589 16.910 1.00 32.59 372 ARG A N 1
ATOM 2725 C CA . ARG A 1 372 ? -22.415 16.530 17.342 1.00 32.59 372 ARG A CA 1
ATOM 2726 C C . ARG A 1 372 ? -22.638 17.093 18.731 1.00 32.59 372 ARG A C 1
ATOM 2728 O O . ARG A 1 372 ? -21.845 16.750 19.632 1.00 32.59 372 ARG A O 1
#

Foldseek 3Di:
DDDLCPAALVCCVPLNNVSRVVSNCVVVVNQAPVVQLVVLVVVLPPDDDDPVRVVVSVVSRQVVCCVRVVDGDDQLLLVLVVCCVVVVDPLLVSLLRDALVSVLLLQAWDFDPVQADAFLFFFALLFAHKFKAFEDADLVVLQVDPIAYEHEYQADDPVSVNSLLSHQAYEHCADYNPGPRSVVCNVNRHGYAHNRVQWADDDAWIARNNDIGGGGFMKMAGSVRRTIHGHDGDIDGGPCLCVLQVNDDCPPPSNNVSLVSLLVLLLVLFQAAEAEADQALVQLLLLVSLPHQEHQEHEDDDDPVRVVSNCVSNPPGYYHYDHDDDDPACLDLVNLLVCVVVPHRYDYHHSSSRSSSSSSSSSSSSVVVVPD

pLDDT: mean 78.94, std 13.62, range [32.59, 95.62]

Secondary structure (DSSP, 8-state):
---GGG--GGGHHHHHHHHHHHHHHHHTT----HHHHHHHHHHT-SSPPPHHHHHHHHHHHHHHHHHHHSSPPPPHHHHHHHHHHTTSS-HHHHHHHS-HHHHHHHHS-EE-TTTPPPPSEE-EEEE-SEEEEEEE--TTTGGG-SS-EEEEESS--GGGHHHHHH-SEEEESS--TTSHHHHHHHHTT-EEEE--TTEEE-SSEEEETTEEEETT-EEEEETTTTEEEES-PPEE--HHHHHHTTSS-STT-HHHHHHHHHHHHHHHH--SEEEEE-SSHHHHHHHHHTT-SEEEE-PSP--HHHHHHHHHHTTTS-B---SS-----TTSHHHHHHHHHTT-SEEEE-GGGHHHHHHHHHHHHHHGGGG-

Radius of gyration: 23.42 Å; chains: 1; bounding box: 55×56×64 Å

InterPro domains:
  IPR000121 PEP-utilising enzyme, C-terminal [PF02896] (256-328)
  IPR008279 PEP-utilising enzyme, mobile domain [PF00391] (147-226)
  IPR010121 Pyruvate, phosphate dikinase [PTHR22931] (78-300)
  IPR013815 ATP-grasp fold, subdomain 1 [G3DSA:3.30.1490.20] (6-34)
  IPR015813 Pyruvate/Phosphoenolpyruvate kinase-like domain superfamily [SSF51621] (253-329)
  IPR015813 Pyruvate/Phosphoenolpyruvate kinase-like domain superfamily [SSF51621] (329-365)
  IPR018274 PEP-utilising enzyme, active site [PS00370] (175-186)
  IPR036637 Phosphohistidine domain superfamily [SSF52009] (111-234)
  IPR040442 Pyruvate kinase-like domain superfamily [G3DSA:3.20.20.60] (252-329)
  IPR040442 Pyruvate kinase-like domain superfamily [G3DSA:3.20.20.60] (330-368)

Organism: NCBI:txid1223317

Sequence (372 aa):
MYDFIDGHKDLKGLLGGKGANLAEMTRMGLDVPAEAFEAERAGFGEGELDAARLRDLVQSYQKVFQTHTGRPFPQAQVIAAQLVEEGVITRDEALRRVTGEQLAQLMLPSFDEQATPPPLTTGVPASPGAAVGAVVFDSAAAPAATEPVILVRRETNPDDLPGMIAAAGILTARGGKTSHAAVVARGMGRTCVCGADQVEIGTDSCTVAGHRLRAGDVISIDGANGRVYAGAVPVRPSKVVRFSEGEIMPCGNALLRAVQQLMAHADQVARLEVHANADTGADAARARRFGATGIGLCRLPLQQADFEQLFAAMDGLPVTIRLIDPPLHGGDPASVRFFHDAGLDHVSCSPFRVPVARLEAGRAAVTGSDTR